Protein AF-A0A292S3A0-F1 (afdb_monomer_lite)

Structure (mmCIF, N/CA/C/O backbone):
data_AF-A0A292S3A0-F1
#
_entry.id   AF-A0A292S3A0-F1
#
loop_
_atom_site.group_PDB
_atom_site.id
_atom_site.type_symbol
_atom_site.label_atom_id
_atom_site.label_alt_id
_atom_site.label_comp_id
_atom_site.label_asym_id
_atom_site.label_entity_id
_atom_site.label_seq_id
_atom_site.pdbx_PDB_ins_code
_atom_site.Cartn_x
_atom_site.Cartn_y
_atom_site.Cartn_z
_atom_site.occupancy
_atom_site.B_iso_or_equiv
_atom_site.auth_seq_id
_atom_site.auth_comp_id
_atom_site.auth_asym_id
_atom_site.auth_atom_id
_atom_site.pdbx_PDB_model_num
ATOM 1 N N . MET A 1 1 ? -7.345 36.704 37.641 1.00 32.38 1 MET A N 1
ATOM 2 C CA . MET A 1 1 ? -7.630 37.243 36.289 1.00 32.38 1 MET A CA 1
ATOM 3 C C . MET A 1 1 ? -6.658 36.585 35.320 1.00 32.38 1 MET A C 1
ATOM 5 O O . MET A 1 1 ? -5.471 36.831 35.419 1.00 32.38 1 MET A O 1
ATOM 9 N N . LYS A 1 2 ? -7.051 35.474 34.689 1.00 28.19 2 LYS A N 1
ATOM 10 C CA . LYS A 1 2 ? -7.495 35.393 33.281 1.00 28.19 2 LYS A CA 1
ATOM 11 C C . LYS A 1 2 ? -6.544 36.091 32.298 1.00 28.19 2 LYS A C 1
ATOM 13 O O . LYS A 1 2 ? -6.617 37.300 32.142 1.00 28.19 2 LYS A O 1
ATOM 18 N N . THR A 1 3 ? -5.803 35.291 31.538 1.00 26.16 3 THR A N 1
ATOM 19 C CA . THR A 1 3 ? -5.893 35.299 30.068 1.00 26.16 3 THR A CA 1
ATOM 20 C C . THR A 1 3 ? -5.496 33.924 29.534 1.00 26.16 3 THR A C 1
ATOM 22 O O . THR A 1 3 ? -4.361 33.477 29.627 1.00 26.16 3 THR A O 1
ATOM 25 N N . SER A 1 4 ? -6.522 33.233 29.044 1.00 25.67 4 SER A N 1
ATOM 26 C CA . SER A 1 4 ? -6.485 31.973 28.311 1.00 25.67 4 SER A CA 1
ATOM 27 C C . SER A 1 4 ? -6.024 32.258 26.882 1.00 25.67 4 SER A C 1
ATOM 29 O O . SER A 1 4 ? -6.702 32.994 26.165 1.00 25.67 4 SER A O 1
ATOM 31 N N . GLY A 1 5 ? -4.897 31.679 26.471 1.00 25.16 5 GLY A N 1
ATOM 32 C CA . GLY A 1 5 ? -4.464 31.636 25.076 1.00 25.16 5 GLY A CA 1
ATOM 33 C C . GLY A 1 5 ? -5.039 30.396 24.400 1.00 25.16 5 GLY A C 1
ATOM 34 O O . GLY A 1 5 ? -4.621 29.279 24.685 1.00 25.16 5 GLY A O 1
ATOM 35 N N . TYR A 1 6 ? -6.033 30.612 23.547 1.00 23.67 6 TYR A N 1
ATOM 36 C CA . TYR A 1 6 ? -6.732 29.603 22.760 1.00 23.67 6 TYR A CA 1
ATOM 37 C C . TYR A 1 6 ? -5.762 28.794 21.885 1.00 23.67 6 TYR A C 1
ATOM 39 O O . TYR A 1 6 ? -5.088 29.351 21.019 1.00 23.67 6 TYR A O 1
ATOM 47 N N . ILE A 1 7 ? -5.733 27.472 22.071 1.00 27.67 7 ILE A N 1
ATOM 48 C CA . ILE A 1 7 ? -5.129 26.551 21.105 1.00 27.67 7 ILE A CA 1
ATOM 49 C C . ILE A 1 7 ? -6.159 26.361 19.995 1.00 27.67 7 ILE A C 1
ATOM 51 O O . ILE A 1 7 ? -7.229 25.795 20.197 1.00 27.67 7 ILE A O 1
ATOM 55 N N . ASN A 1 8 ? -5.834 26.910 18.832 1.00 23.91 8 ASN A N 1
ATOM 56 C CA . ASN A 1 8 ? -6.622 26.838 17.616 1.00 23.91 8 ASN A CA 1
ATOM 57 C C . ASN A 1 8 ? -6.691 25.371 17.144 1.00 23.91 8 ASN A C 1
ATOM 59 O O . ASN A 1 8 ? -5.726 24.847 16.588 1.00 23.91 8 ASN A O 1
ATOM 63 N N . THR A 1 9 ? -7.812 24.691 17.394 1.00 29.05 9 THR A N 1
ATOM 64 C CA . THR A 1 9 ? -8.112 23.342 16.890 1.00 29.05 9 THR A CA 1
ATOM 65 C C . THR A 1 9 ? -8.543 23.425 15.426 1.00 29.05 9 THR A C 1
ATOM 67 O O . THR A 1 9 ? -9.704 23.261 15.057 1.00 29.05 9 THR A O 1
ATOM 70 N N . GLY A 1 10 ? -7.575 23.719 14.559 1.00 24.33 10 GLY A N 1
ATOM 71 C CA . GLY A 1 10 ? -7.748 23.603 13.119 1.00 24.33 10 GLY A CA 1
ATOM 72 C C . GLY A 1 10 ? -7.827 22.131 12.725 1.00 24.33 10 GLY A C 1
ATOM 73 O O . GLY A 1 10 ? -6.838 21.413 12.829 1.00 24.33 10 GLY A O 1
ATOM 74 N N . LEU A 1 11 ? -9.000 21.698 12.258 1.00 29.05 11 LEU A N 1
ATOM 75 C CA . LEU A 1 11 ? -9.214 20.454 11.518 1.00 29.05 11 LEU A CA 1
ATOM 76 C C . LEU A 1 11 ? -8.113 20.276 10.456 1.00 29.05 11 LEU A C 1
ATOM 78 O O . LEU A 1 11 ? -8.157 20.904 9.394 1.00 29.05 11 LEU A O 1
ATOM 82 N N . GLU A 1 12 ? -7.131 19.413 10.724 1.00 29.58 12 GLU A N 1
ATOM 83 C CA . GLU A 1 12 ? -6.194 18.963 9.700 1.00 29.58 12 GLU A CA 1
ATOM 84 C C . GLU A 1 12 ? -6.995 18.215 8.630 1.00 29.58 12 GLU A C 1
ATOM 86 O O . GLU A 1 12 ? -7.444 17.082 8.814 1.00 29.58 12 GLU A O 1
ATOM 91 N N . LYS A 1 13 ? -7.193 18.870 7.481 1.00 28.73 13 LYS A N 1
ATOM 92 C CA . LYS A 1 13 ? -7.527 18.186 6.233 1.00 28.73 13 LYS A CA 1
ATOM 93 C C . LYS A 1 13 ? -6.499 17.069 6.065 1.00 28.73 13 LYS A C 1
ATOM 95 O O . LYS A 1 13 ? -5.306 17.361 6.050 1.00 28.73 13 LYS A O 1
ATOM 100 N N . ASP A 1 14 ? -6.961 15.827 5.914 1.00 35.88 14 ASP A N 1
ATOM 101 C CA . ASP A 1 14 ? -6.148 14.665 5.534 1.00 35.88 14 ASP A CA 1
ATOM 102 C C . ASP A 1 14 ? -5.527 14.931 4.146 1.00 35.88 14 ASP A 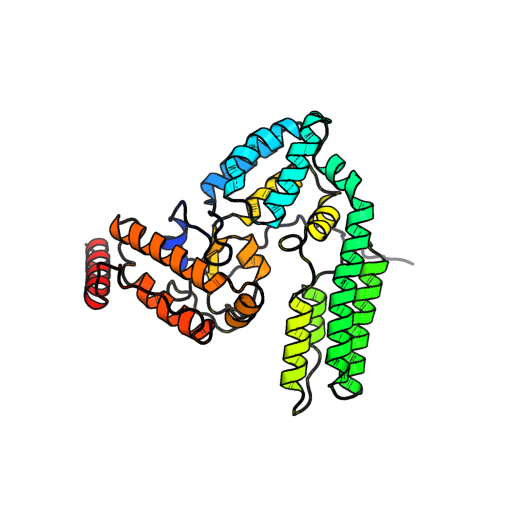C 1
ATOM 104 O O . ASP A 1 14 ? -6.001 14.483 3.096 1.00 35.88 14 ASP A O 1
ATOM 108 N N . VAL A 1 15 ? -4.463 15.733 4.127 1.00 28.86 15 VAL A N 1
ATOM 109 C CA . VAL A 1 15 ? -3.593 15.921 2.979 1.00 28.86 15 VAL A CA 1
ATOM 110 C C . VAL A 1 15 ? -2.939 14.568 2.763 1.00 28.86 15 VAL A C 1
ATOM 112 O O . VAL A 1 15 ? -2.292 14.022 3.654 1.00 28.86 15 VAL A O 1
ATOM 115 N N . PHE A 1 16 ? -3.119 14.010 1.568 1.00 36.44 16 PHE A N 1
ATOM 116 C CA . PHE A 1 16 ? -2.261 12.943 1.073 1.00 36.44 16 PHE A CA 1
ATOM 117 C C . PHE A 1 16 ? -0.813 13.386 1.299 1.00 36.44 16 PHE A C 1
ATOM 119 O O . PHE A 1 16 ? -0.337 14.278 0.599 1.00 36.44 16 PHE A O 1
ATOM 126 N N . ILE A 1 17 ? -0.145 12.835 2.316 1.00 33.59 17 ILE A N 1
ATOM 127 C CA . ILE A 1 17 ? 1.208 13.249 2.679 1.00 33.59 17 ILE A CA 1
ATOM 128 C C . ILE A 1 17 ? 2.103 12.918 1.484 1.00 33.59 17 ILE A C 1
ATOM 130 O O . ILE A 1 17 ? 2.444 11.761 1.241 1.00 33.59 17 ILE A O 1
ATOM 134 N N . SER A 1 18 ? 2.461 13.935 0.697 1.00 34.78 18 SER A N 1
ATOM 135 C CA . SER A 1 18 ? 3.527 13.810 -0.283 1.00 34.78 18 SER A CA 1
ATOM 136 C C . SER A 1 18 ? 4.830 13.796 0.504 1.00 34.78 18 SER A C 1
ATOM 138 O O . SER A 1 18 ? 5.227 14.820 1.065 1.00 34.78 18 SER A O 1
ATOM 140 N N . PHE A 1 19 ? 5.496 12.648 0.571 1.00 42.34 19 PHE A N 1
ATOM 141 C CA . PHE A 1 19 ? 6.860 12.582 1.079 1.00 42.34 19 PHE A CA 1
ATOM 142 C C . PHE A 1 19 ? 7.722 13.527 0.230 1.00 42.34 19 PHE A C 1
ATOM 144 O O . PHE A 1 19 ? 7.931 13.277 -0.958 1.00 42.34 19 PHE A O 1
ATOM 151 N N . ARG A 1 20 ? 8.181 14.647 0.810 1.00 40.84 20 ARG A N 1
ATOM 152 C CA . ARG A 1 20 ? 9.044 15.646 0.149 1.00 40.84 20 ARG A CA 1
ATOM 153 C C . ARG A 1 20 ? 10.483 15.123 0.002 1.00 40.84 20 ARG A C 1
ATOM 155 O O . ARG A 1 20 ? 11.435 15.806 0.351 1.00 40.84 20 ARG A O 1
ATOM 162 N N . ALA A 1 21 ? 10.649 13.898 -0.488 1.00 57.53 21 ALA A N 1
ATOM 163 C CA . ALA A 1 21 ? 11.928 13.426 -0.999 1.00 57.53 21 ALA A CA 1
ATOM 164 C C . ALA A 1 21 ? 12.053 13.855 -2.468 1.00 57.53 21 ALA A C 1
ATOM 166 O O . ALA A 1 21 ? 11.075 13.809 -3.225 1.00 57.53 21 ALA A O 1
ATOM 167 N N . ASN A 1 22 ? 13.245 14.283 -2.885 1.00 73.12 22 ASN A N 1
ATOM 168 C CA . ASN A 1 22 ? 13.490 14.656 -4.274 1.00 73.12 22 ASN A CA 1
ATOM 169 C C . ASN A 1 22 ? 13.392 13.409 -5.173 1.00 73.12 22 ASN A C 1
ATOM 171 O O . ASN A 1 22 ? 14.331 12.634 -5.296 1.00 73.12 22 ASN A O 1
ATOM 175 N N . THR A 1 23 ? 12.239 13.220 -5.816 1.00 79.25 23 THR A N 1
ATOM 176 C CA . THR A 1 23 ? 11.961 12.074 -6.703 1.00 79.25 23 THR A CA 1
ATOM 177 C C . THR A 1 23 ? 11.997 12.447 -8.184 1.00 79.25 23 THR A C 1
ATOM 179 O O . THR A 1 23 ? 11.482 11.709 -9.027 1.00 79.25 23 THR A O 1
ATOM 182 N N . SER A 1 24 ? 12.601 13.590 -8.525 1.00 83.06 24 SER A N 1
ATOM 183 C CA . SER A 1 24 ? 12.660 14.106 -9.900 1.00 83.06 24 SER A CA 1
ATOM 184 C C . SER A 1 24 ? 13.363 13.146 -10.867 1.00 83.06 24 SER A C 1
ATOM 186 O O . SER A 1 24 ? 12.898 12.964 -11.992 1.00 83.06 24 SER A O 1
ATOM 188 N N . ALA A 1 25 ? 14.396 12.425 -10.414 1.00 85.75 25 ALA A N 1
ATOM 189 C CA . ALA A 1 25 ? 15.056 11.384 -11.208 1.00 85.75 25 ALA A CA 1
ATOM 190 C C . ALA A 1 25 ? 14.132 10.190 -11.551 1.00 85.75 25 ALA A C 1
ATOM 192 O O . ALA A 1 25 ? 14.429 9.415 -12.455 1.00 85.75 25 ALA A O 1
ATOM 193 N N . GLY A 1 26 ? 12.983 10.055 -10.878 1.00 87.75 26 GLY A N 1
ATOM 194 C CA . GLY A 1 26 ? 11.944 9.065 -11.177 1.00 87.75 26 GLY A CA 1
ATOM 195 C C . GLY A 1 26 ? 10.912 9.529 -12.210 1.00 87.75 26 GLY A C 1
ATOM 196 O O . GLY A 1 26 ? 10.023 8.759 -12.575 1.00 87.75 26 GLY A O 1
ATOM 197 N N . ASN A 1 27 ? 11.004 10.766 -12.712 1.00 89.31 27 ASN A N 1
ATOM 198 C CA . ASN A 1 27 ? 10.069 11.310 -13.701 1.00 89.31 27 ASN A CA 1
ATOM 199 C C . ASN A 1 27 ? 9.898 10.447 -14.966 1.00 89.31 27 ASN A C 1
ATOM 201 O O . ASN A 1 27 ? 8.757 10.340 -15.425 1.00 89.31 27 ASN A O 1
ATOM 205 N N . PRO A 1 28 ? 10.942 9.797 -15.524 1.00 90.81 28 PRO A N 1
ATOM 206 C CA . PRO A 1 28 ? 10.763 8.867 -16.639 1.00 90.81 28 PRO A CA 1
ATOM 207 C C . PRO A 1 28 ? 9.772 7.738 -16.318 1.00 90.81 28 PRO A C 1
ATOM 209 O O . PRO A 1 28 ? 8.899 7.438 -17.129 1.00 90.81 28 PRO A O 1
ATOM 212 N N . LEU A 1 29 ? 9.828 7.182 -15.102 1.00 91.81 29 LEU A N 1
ATOM 213 C CA . LEU A 1 29 ? 8.944 6.096 -14.667 1.00 91.81 29 LEU A CA 1
ATOM 214 C C . LEU A 1 29 ? 7.496 6.569 -14.480 1.00 91.81 29 LEU A C 1
ATOM 216 O O . LEU A 1 29 ? 6.567 5.846 -14.824 1.00 91.81 29 LEU A O 1
ATOM 220 N N . ARG A 1 30 ? 7.281 7.803 -13.995 1.00 89.00 30 ARG A N 1
ATOM 221 C CA . ARG A 1 30 ? 5.932 8.379 -13.795 1.00 89.00 30 ARG A CA 1
ATOM 222 C C . ARG A 1 30 ? 5.122 8.502 -15.092 1.00 89.00 30 ARG A C 1
ATOM 224 O O . ARG A 1 30 ? 3.897 8.588 -15.034 1.00 89.00 30 ARG A O 1
ATOM 231 N N . LYS A 1 31 ? 5.791 8.540 -16.250 1.00 86.19 31 LYS A N 1
ATOM 232 C CA . LYS A 1 31 ? 5.148 8.621 -17.572 1.00 86.19 31 LYS A CA 1
ATOM 233 C C . LYS A 1 31 ? 4.579 7.276 -18.033 1.00 86.19 31 LYS A C 1
ATOM 235 O O . LYS A 1 31 ? 3.714 7.260 -18.910 1.00 86.19 31 LYS A O 1
ATOM 240 N N . LEU A 1 32 ? 5.054 6.170 -17.459 1.00 89.94 32 LEU A N 1
ATOM 241 C CA . LEU A 1 32 ? 4.624 4.828 -17.827 1.00 89.94 32 LEU A CA 1
ATOM 242 C C . LEU A 1 32 ? 3.181 4.582 -17.371 1.00 89.94 32 LEU A C 1
ATOM 244 O O . LEU A 1 32 ? 2.763 4.994 -16.289 1.00 89.94 32 LEU A O 1
ATOM 248 N N . LYS A 1 33 ? 2.406 3.898 -18.215 1.00 88.12 33 LYS A N 1
ATOM 249 C CA . LYS A 1 33 ? 0.984 3.603 -17.981 1.00 88.12 33 LYS A CA 1
ATOM 250 C C . LYS A 1 33 ? 0.753 2.099 -17.906 1.00 88.12 33 LYS A C 1
ATOM 252 O O . LYS A 1 33 ? 1.525 1.328 -18.467 1.00 88.12 33 LYS A O 1
ATOM 257 N N . LYS A 1 34 ? -0.351 1.693 -17.265 1.00 85.25 34 LYS A N 1
ATOM 258 C CA . LYS A 1 34 ? -0.804 0.287 -17.176 1.00 85.25 34 LYS A CA 1
ATOM 259 C C . LYS A 1 34 ? 0.216 -0.666 -16.527 1.00 85.25 34 LYS A C 1
ATOM 261 O O . LYS A 1 34 ? 0.218 -1.872 -16.785 1.00 85.25 34 LYS A O 1
ATOM 266 N N . LEU A 1 35 ? 1.084 -0.133 -15.669 1.00 94.00 35 LEU A N 1
ATOM 267 C CA . LEU A 1 35 ? 2.013 -0.935 -14.882 1.00 94.00 35 LEU A CA 1
ATOM 268 C C . LEU A 1 35 ? 1.306 -1.546 -13.676 1.00 94.00 35 LEU A C 1
ATOM 270 O O . LEU A 1 35 ? 0.486 -0.899 -13.023 1.00 94.00 35 LEU A O 1
ATOM 274 N N . LYS A 1 36 ? 1.653 -2.790 -13.357 1.00 96.62 36 LYS A N 1
ATOM 275 C CA . LYS A 1 36 ? 1.242 -3.435 -12.110 1.00 96.62 36 LYS A CA 1
ATOM 276 C C . LYS A 1 36 ? 2.188 -3.038 -10.992 1.00 96.62 36 LYS A C 1
ATOM 278 O O . LYS A 1 36 ? 3.390 -2.954 -11.204 1.00 96.62 36 LYS A O 1
ATOM 283 N N . CYS A 1 37 ? 1.659 -2.806 -9.799 1.00 97.31 37 CYS A N 1
ATOM 284 C CA . CYS A 1 37 ? 2.458 -2.518 -8.620 1.00 97.31 37 CYS A CA 1
ATOM 285 C C . CYS A 1 37 ? 3.412 -3.695 -8.329 1.00 97.31 37 CYS A C 1
ATOM 287 O O . CYS A 1 37 ? 2.940 -4.834 -8.246 1.00 97.31 37 CYS A O 1
ATOM 289 N N . PRO A 1 38 ? 4.715 -3.445 -8.105 1.00 97.69 38 PRO A N 1
ATOM 290 C CA . PRO A 1 38 ? 5.690 -4.496 -7.820 1.00 97.69 38 PRO A CA 1
ATOM 291 C C . PRO A 1 38 ? 5.476 -5.157 -6.451 1.00 97.69 38 PRO A C 1
ATOM 293 O O . PRO A 1 38 ? 6.038 -6.215 -6.207 1.00 97.69 38 PRO A O 1
ATOM 296 N N . TYR A 1 39 ? 4.655 -4.578 -5.566 1.00 97.19 39 TYR A N 1
ATOM 297 C CA . TYR A 1 39 ? 4.386 -5.148 -4.243 1.00 97.19 39 TYR A CA 1
ATOM 298 C C . TYR A 1 39 ? 3.070 -5.923 -4.150 1.00 97.19 39 TYR A C 1
ATOM 300 O O . TYR A 1 39 ? 3.003 -6.942 -3.468 1.00 97.19 39 TYR A O 1
ATOM 308 N N . PHE A 1 40 ? 2.023 -5.474 -4.847 1.00 95.69 40 PHE A N 1
ATOM 309 C CA . PHE A 1 40 ? 0.681 -6.065 -4.733 1.00 95.69 40 PHE A CA 1
ATOM 310 C C . PHE A 1 40 ? 0.115 -6.619 -6.042 1.00 95.69 40 PHE A C 1
ATOM 312 O O . PHE A 1 40 ? -0.962 -7.213 -6.036 1.00 95.69 40 PHE A O 1
ATOM 319 N N . GLY A 1 41 ? 0.792 -6.413 -7.175 1.00 95.62 41 GLY A N 1
ATOM 320 C CA . GLY A 1 41 ? 0.380 -6.935 -8.480 1.00 95.62 41 GLY A CA 1
ATOM 321 C C . GLY A 1 41 ? -0.890 -6.310 -9.075 1.00 95.62 41 GLY A C 1
ATOM 322 O O . GLY A 1 41 ? -1.275 -6.672 -10.188 1.00 95.62 41 GLY A O 1
ATOM 323 N N . ALA A 1 42 ? -1.541 -5.379 -8.369 1.00 94.69 42 ALA A N 1
ATOM 324 C CA . ALA A 1 42 ? -2.666 -4.601 -8.879 1.00 94.69 42 ALA A CA 1
ATOM 325 C C . ALA A 1 42 ? -2.189 -3.572 -9.912 1.00 94.69 42 ALA A C 1
ATOM 327 O O . ALA A 1 42 ? -1.108 -3.004 -9.768 1.00 94.69 42 ALA A O 1
ATOM 328 N N . GLU A 1 43 ? -2.985 -3.331 -10.952 1.00 95.94 43 GLU A N 1
ATOM 329 C CA . GLU A 1 43 ? -2.693 -2.284 -11.936 1.00 95.94 43 GLU A CA 1
ATOM 330 C C . GLU A 1 43 ? -2.752 -0.906 -11.261 1.00 95.94 43 GLU A C 1
ATOM 332 O O . GLU A 1 43 ? -3.611 -0.665 -10.411 1.00 95.94 43 GLU A O 1
ATOM 337 N N . MET A 1 44 ? -1.832 -0.014 -11.620 1.00 96.12 44 MET A N 1
ATOM 338 C CA . MET A 1 44 ? -1.748 1.337 -11.069 1.00 96.12 44 MET A CA 1
ATOM 339 C C . MET A 1 44 ? -2.398 2.358 -12.001 1.00 96.12 44 MET A C 1
ATOM 341 O O . MET A 1 44 ? -2.432 2.180 -13.220 1.00 96.12 44 MET A O 1
ATOM 345 N N . ILE A 1 45 ? -2.883 3.448 -11.414 1.00 94.69 45 ILE A N 1
ATOM 346 C CA . ILE A 1 45 ? -3.543 4.556 -12.109 1.00 94.69 45 ILE A CA 1
ATOM 347 C C . ILE A 1 45 ? -2.589 5.746 -12.156 1.00 94.69 45 ILE A C 1
ATOM 349 O O . ILE A 1 45 ? -1.980 6.098 -11.145 1.00 94.69 45 ILE A O 1
ATOM 353 N N . SER A 1 46 ? -2.456 6.392 -13.316 1.00 92.31 46 SER A N 1
ATOM 354 C CA . SER A 1 46 ? -1.666 7.624 -13.413 1.00 92.31 46 SER A CA 1
ATOM 355 C C . SER A 1 46 ? -2.373 8.806 -12.738 1.00 92.31 46 SER A C 1
ATOM 357 O O . SER A 1 46 ? -3.600 8.855 -12.673 1.00 92.31 46 SER A O 1
ATOM 359 N N . GLY A 1 47 ? -1.622 9.821 -12.299 1.00 90.00 47 GLY A N 1
ATOM 360 C CA . GLY A 1 47 ? -2.219 11.019 -11.686 1.00 90.00 47 GLY A CA 1
ATOM 361 C C . GLY A 1 47 ? -3.253 11.718 -12.582 1.00 90.00 47 GLY A C 1
ATOM 362 O O . GLY A 1 47 ? -4.289 12.166 -12.097 1.00 90.00 47 GLY A O 1
ATOM 363 N N . LYS A 1 48 ? -3.025 11.732 -13.905 1.00 89.31 48 LYS A N 1
ATOM 364 C CA . LYS A 1 48 ? -3.966 12.306 -14.882 1.00 89.31 48 LYS A CA 1
ATOM 365 C C . LYS A 1 48 ? -5.278 11.520 -14.953 1.00 89.31 48 LYS A C 1
ATOM 367 O O . LYS A 1 48 ? -6.347 12.121 -14.998 1.00 89.31 48 LYS A O 1
ATOM 372 N N . GLU A 1 49 ? -5.204 10.190 -14.970 1.00 92.62 49 GLU A N 1
ATOM 373 C CA . GLU A 1 49 ? -6.396 9.335 -14.962 1.00 92.62 49 GLU A CA 1
ATOM 374 C C . GLU A 1 49 ? -7.157 9.466 -13.640 1.00 92.62 49 GLU A C 1
ATOM 376 O O . GLU A 1 49 ? -8.380 9.588 -13.656 1.00 92.62 49 GLU A O 1
ATOM 381 N N . LEU A 1 50 ? -6.441 9.514 -12.510 1.00 94.62 50 LEU A N 1
ATOM 382 C CA . LEU A 1 50 ? -7.037 9.676 -11.186 1.00 94.62 50 LEU A CA 1
ATOM 383 C C . LEU A 1 50 ? -7.849 10.971 -11.081 1.00 94.62 50 LEU A C 1
ATOM 385 O O . LEU A 1 50 ? -9.003 10.913 -10.674 1.00 94.62 50 LEU A O 1
ATOM 389 N N . ALA A 1 51 ? -7.298 12.112 -11.505 1.00 94.69 51 ALA A N 1
ATOM 390 C CA . ALA A 1 51 ? -7.997 13.398 -11.444 1.00 94.69 51 ALA A CA 1
ATOM 391 C C . ALA A 1 51 ? -9.343 13.375 -12.196 1.00 94.69 51 ALA A C 1
ATOM 393 O O . ALA A 1 51 ? -10.353 13.877 -11.702 1.00 94.69 51 ALA A O 1
ATOM 394 N N . GLY A 1 52 ? -9.384 12.731 -13.368 1.00 95.94 52 GLY A N 1
ATOM 395 C CA . GLY A 1 52 ? -10.627 12.544 -14.122 1.00 95.94 52 GLY A CA 1
ATOM 396 C C . GLY A 1 52 ? -11.619 11.599 -13.434 1.00 95.94 52 GLY A C 1
ATOM 397 O O . GLY A 1 52 ? -12.831 11.783 -13.549 1.00 95.94 52 GLY A O 1
ATOM 398 N N . ILE A 1 53 ? -11.131 10.593 -12.699 1.00 96.56 53 ILE A N 1
ATOM 399 C CA . ILE A 1 53 ? -11.987 9.724 -11.885 1.00 96.56 53 ILE A CA 1
ATOM 400 C C . ILE A 1 53 ? -12.592 10.520 -10.732 1.00 96.56 53 ILE A C 1
ATOM 402 O O . ILE A 1 53 ? -13.811 10.510 -10.593 1.00 96.56 53 ILE A O 1
ATOM 406 N N . GLU A 1 54 ? -11.769 11.236 -9.967 1.00 97.19 54 GLU A N 1
ATOM 407 C CA . GLU A 1 54 ? -12.205 12.007 -8.799 1.00 97.19 54 GLU A CA 1
ATOM 408 C C . GLU A 1 54 ? -13.253 13.060 -9.156 1.00 97.19 54 GLU A C 1
ATOM 410 O O . GLU A 1 54 ? -14.275 13.123 -8.483 1.00 97.19 54 GLU A O 1
ATOM 415 N N . LYS A 1 55 ? -13.076 13.786 -10.270 1.00 97.00 55 LYS A N 1
ATOM 416 C CA . LYS A 1 55 ? -14.063 14.771 -10.739 1.00 97.00 55 LYS A CA 1
ATOM 417 C C . LYS A 1 55 ? -15.455 14.167 -10.959 1.00 97.00 55 LYS A C 1
ATOM 419 O O . LYS A 1 55 ? -16.451 14.819 -10.681 1.00 97.00 55 LYS A O 1
ATOM 424 N N . ARG A 1 56 ? -15.537 12.930 -11.463 1.00 97.31 56 ARG A N 1
ATOM 425 C CA . ARG A 1 56 ? -16.831 12.252 -11.666 1.00 97.31 56 ARG A CA 1
ATOM 426 C C . ARG A 1 56 ? -17.400 11.676 -10.370 1.00 97.31 56 ARG A C 1
ATOM 428 O O . ARG A 1 56 ? -18.607 11.526 -10.270 1.00 97.31 56 ARG A O 1
ATOM 435 N N . LEU A 1 57 ? -16.547 11.335 -9.401 1.00 97.56 57 LEU A N 1
ATOM 436 C CA . LEU A 1 57 ? -17.001 10.918 -8.071 1.00 97.56 57 LEU A CA 1
ATOM 437 C C . LEU A 1 57 ? -17.558 12.102 -7.274 1.00 97.56 57 LEU A C 1
ATOM 439 O O . LEU A 1 57 ? -18.493 11.921 -6.505 1.00 97.56 57 LEU A O 1
ATOM 443 N N . ASP A 1 58 ? -17.016 13.304 -7.480 1.00 96.75 58 ASP A N 1
ATOM 444 C CA . ASP A 1 58 ? -17.516 14.528 -6.846 1.00 96.75 58 ASP A CA 1
ATOM 445 C C . ASP A 1 58 ? -18.936 14.891 -7.282 1.00 96.75 58 ASP A C 1
ATOM 447 O O . ASP A 1 58 ? -19.683 15.466 -6.498 1.00 96.75 58 ASP A O 1
ATOM 451 N N . SER A 1 59 ? -19.327 14.519 -8.503 1.00 96.19 59 SER A N 1
ATOM 452 C CA . SER A 1 59 ? -20.686 14.726 -9.008 1.00 96.19 59 SER A CA 1
ATOM 453 C C . SER A 1 59 ? -21.691 13.658 -8.571 1.00 96.19 59 SER A C 1
ATOM 455 O O . SER A 1 59 ? -22.851 13.764 -8.949 1.00 96.19 59 SER A O 1
ATOM 457 N N . CYS A 1 60 ? -21.276 12.617 -7.839 1.00 97.81 60 CYS A N 1
ATOM 458 C CA . CYS A 1 60 ? -22.191 11.547 -7.448 1.00 97.81 60 CYS A CA 1
ATOM 459 C C . CYS A 1 60 ? -23.101 11.960 -6.293 1.00 97.81 60 CYS A C 1
ATOM 461 O O . CYS A 1 60 ? -22.616 12.305 -5.211 1.00 97.81 60 CYS A O 1
ATOM 463 N N . ALA A 1 61 ? -24.407 11.815 -6.498 1.00 96.69 61 ALA A N 1
ATOM 464 C CA . ALA A 1 61 ? -25.423 12.107 -5.500 1.00 96.69 61 ALA A CA 1
ATOM 465 C C . ALA A 1 61 ? -25.657 10.947 -4.528 1.00 96.69 61 ALA A C 1
ATOM 467 O O . ALA A 1 61 ? -26.015 11.199 -3.388 1.00 96.69 61 ALA A O 1
ATOM 468 N N . ASN A 1 62 ? -25.444 9.690 -4.934 1.00 97.81 62 ASN A N 1
ATOM 469 C CA . ASN A 1 62 ? -25.770 8.499 -4.137 1.00 97.81 62 ASN A CA 1
ATOM 470 C C . ASN A 1 62 ? -24.817 7.321 -4.408 1.00 97.81 62 ASN A C 1
ATOM 472 O O . ASN A 1 62 ? -23.983 7.350 -5.323 1.00 97.81 62 ASN A O 1
ATOM 476 N N . ILE A 1 63 ? -24.955 6.255 -3.618 1.00 98.12 63 ILE A N 1
ATOM 477 C CA . ILE A 1 63 ? -24.114 5.063 -3.718 1.00 98.12 63 ILE A CA 1
ATOM 478 C C . ILE A 1 63 ? -24.235 4.367 -5.076 1.00 98.12 63 ILE A C 1
ATOM 480 O O . ILE A 1 63 ? -23.228 3.872 -5.592 1.00 98.12 63 ILE A O 1
ATOM 484 N N . LYS A 1 64 ? -25.425 4.333 -5.689 1.00 98.38 64 LYS A N 1
ATOM 485 C CA . LYS A 1 64 ? -25.641 3.681 -6.990 1.00 98.38 64 LYS A CA 1
ATOM 486 C C . LYS A 1 64 ? -24.783 4.317 -8.083 1.00 98.38 64 LYS A C 1
ATOM 488 O O . LYS A 1 64 ? -24.153 3.603 -8.872 1.00 98.38 64 LYS A O 1
ATOM 493 N N . GLU A 1 65 ? -24.707 5.643 -8.115 1.00 98.50 65 GLU A N 1
ATOM 494 C CA . GLU A 1 65 ? -23.851 6.374 -9.052 1.00 98.50 65 GLU A CA 1
ATOM 495 C C . GLU A 1 65 ? -22.367 6.101 -8.791 1.00 98.50 65 GLU A C 1
ATOM 497 O O . GLU A 1 65 ? -21.625 5.761 -9.721 1.00 98.50 65 GLU A O 1
ATOM 502 N N . VAL A 1 66 ? -21.943 6.150 -7.523 1.00 98.38 66 VAL A N 1
ATOM 503 C CA . VAL A 1 66 ? -20.555 5.852 -7.143 1.00 98.38 66 VAL A CA 1
ATOM 504 C C . VAL A 1 66 ? -20.157 4.439 -7.572 1.00 98.38 66 VAL A C 1
ATOM 506 O O . VAL A 1 66 ? -19.111 4.251 -8.203 1.00 98.38 66 VAL A O 1
ATOM 509 N N . VAL A 1 67 ? -20.992 3.441 -7.271 1.00 98.44 67 VAL A N 1
ATOM 510 C CA . VAL A 1 67 ? -20.760 2.039 -7.640 1.00 98.44 67 VAL A CA 1
ATOM 511 C C . VAL A 1 67 ? -20.658 1.893 -9.155 1.00 98.44 67 VAL A C 1
ATOM 513 O O . VAL A 1 67 ? -19.724 1.254 -9.647 1.00 98.44 67 VAL A O 1
ATOM 516 N N . THR A 1 68 ? -21.547 2.544 -9.905 1.00 98.31 68 THR A N 1
ATOM 517 C CA . THR A 1 68 ? -21.549 2.525 -11.376 1.00 98.31 68 THR A CA 1
ATOM 518 C C . THR A 1 68 ? -20.231 3.043 -11.959 1.00 98.31 68 THR A C 1
ATOM 520 O O . THR A 1 68 ? -19.678 2.446 -12.891 1.00 98.31 68 THR A O 1
ATOM 523 N N . ILE A 1 69 ? -19.678 4.121 -11.395 1.00 97.94 69 ILE A N 1
ATOM 524 C CA . ILE A 1 69 ? -18.384 4.669 -11.823 1.00 97.94 69 ILE A CA 1
ATOM 525 C C . ILE A 1 69 ? -17.239 3.738 -11.421 1.00 97.94 69 ILE A C 1
ATOM 527 O O . ILE A 1 69 ? -16.424 3.353 -12.267 1.00 97.94 69 ILE A O 1
ATOM 531 N N . LEU A 1 70 ? -17.157 3.376 -10.139 1.00 97.69 70 LEU A N 1
ATOM 532 C CA . LEU A 1 70 ? -16.026 2.640 -9.572 1.00 97.69 70 LEU A CA 1
ATOM 533 C C . LEU A 1 70 ? -15.927 1.198 -10.073 1.00 97.69 70 LEU A C 1
ATOM 535 O O . LEU A 1 70 ? -14.819 0.661 -10.145 1.00 97.69 70 LEU A O 1
ATOM 539 N N . LYS A 1 71 ? -17.034 0.587 -10.510 1.00 97.62 71 LYS A N 1
ATOM 540 C CA . LYS A 1 71 ? -17.051 -0.766 -11.088 1.00 97.62 71 LYS A CA 1
ATOM 541 C C . LYS A 1 71 ? -16.060 -0.920 -12.243 1.00 97.62 71 LYS A C 1
ATOM 543 O O . LYS A 1 71 ? -15.350 -1.924 -12.317 1.00 97.62 71 LYS A O 1
ATOM 548 N N . LYS A 1 72 ? -15.921 0.116 -13.079 1.00 96.31 72 LYS A N 1
ATOM 549 C CA . LYS A 1 72 ? -14.963 0.167 -14.202 1.00 96.31 72 LYS A CA 1
ATOM 550 C C . LYS A 1 72 ? -13.498 0.149 -13.742 1.00 96.31 72 LYS A C 1
ATOM 552 O O . LYS A 1 72 ? -12.611 -0.228 -14.504 1.00 96.31 72 LYS A O 1
ATOM 557 N N . TYR A 1 73 ? -13.244 0.525 -12.490 1.00 96.00 73 TYR A N 1
ATOM 558 C CA . TYR A 1 73 ? -11.913 0.657 -11.902 1.00 96.00 73 TYR A CA 1
ATOM 559 C C . TYR A 1 73 ? -11.584 -0.419 -10.860 1.00 96.00 73 TYR A C 1
ATOM 561 O O . TYR A 1 73 ? -10.492 -0.419 -10.287 1.00 96.00 73 TYR A O 1
ATOM 569 N N . ARG A 1 74 ? -12.468 -1.404 -10.662 1.00 95.19 74 ARG A N 1
ATOM 570 C CA . ARG A 1 74 ? -12.278 -2.498 -9.696 1.00 95.19 74 ARG A CA 1
ATOM 571 C C . ARG A 1 74 ? -10.949 -3.240 -9.869 1.00 95.19 74 ARG A C 1
ATOM 573 O O . ARG A 1 74 ? -10.372 -3.700 -8.888 1.00 95.19 74 ARG A O 1
ATOM 580 N N . LYS A 1 75 ? -10.430 -3.356 -11.097 1.00 94.25 75 LYS A N 1
ATOM 581 C CA . LYS A 1 75 ? -9.150 -4.038 -11.366 1.00 94.25 75 LYS A CA 1
ATOM 582 C C . LYS A 1 75 ? -7.937 -3.357 -10.714 1.00 94.25 75 LYS A C 1
ATOM 584 O O . LYS A 1 75 ? -6.993 -4.060 -10.356 1.00 94.25 75 LYS A O 1
ATOM 589 N N . PHE A 1 76 ? -7.993 -2.038 -10.517 1.00 95.50 76 PHE A N 1
ATOM 590 C CA . PHE A 1 76 ? -6.913 -1.244 -9.929 1.00 95.50 76 PHE A CA 1
ATOM 591 C C . PHE A 1 76 ? -6.919 -1.294 -8.396 1.00 95.50 76 PHE A C 1
ATOM 593 O O . PHE A 1 76 ? -5.875 -1.133 -7.768 1.00 95.50 76 PHE A O 1
ATOM 600 N N . MET A 1 77 ? -8.080 -1.536 -7.781 1.00 96.25 77 MET A N 1
ATOM 601 C CA . MET A 1 77 ? -8.232 -1.582 -6.324 1.00 96.25 77 MET A CA 1
ATOM 602 C C . MET A 1 77 ? -7.367 -2.685 -5.691 1.00 96.25 77 MET A C 1
ATOM 604 O O . MET A 1 77 ? -7.240 -3.796 -6.235 1.00 96.25 77 MET A O 1
ATOM 608 N N . LEU A 1 78 ? -6.800 -2.397 -4.514 1.00 94.31 78 LEU A N 1
ATOM 609 C CA . LEU A 1 78 ? -6.092 -3.400 -3.716 1.00 94.31 78 LEU A CA 1
ATOM 610 C C . LEU A 1 78 ? -7.099 -4.337 -3.027 1.00 94.31 78 LEU A C 1
ATOM 612 O O . LEU A 1 78 ? -8.316 -4.204 -3.173 1.00 94.31 78 LEU A O 1
ATOM 616 N N . LYS A 1 79 ? -6.594 -5.352 -2.318 1.00 95.00 79 LYS A N 1
ATOM 617 C CA . LYS A 1 79 ? -7.422 -6.426 -1.745 1.00 95.00 79 LYS A CA 1
ATOM 618 C C . LYS A 1 79 ? -8.515 -5.891 -0.812 1.00 95.00 79 LYS A C 1
ATOM 620 O O . LYS A 1 79 ? -9.650 -6.350 -0.895 1.00 95.00 79 LYS A O 1
ATOM 625 N N . THR A 1 80 ? -8.188 -4.942 0.060 1.00 95.94 80 THR A N 1
ATOM 626 C CA . THR A 1 80 ? -9.138 -4.382 1.032 1.00 95.94 80 THR A CA 1
ATOM 627 C C . THR A 1 80 ? -10.193 -3.530 0.344 1.00 95.94 80 THR A C 1
ATOM 629 O O . THR A 1 80 ? -11.380 -3.792 0.517 1.00 95.94 80 THR A O 1
ATOM 632 N N . GLU A 1 81 ? -9.788 -2.620 -0.539 1.00 97.44 81 GLU A N 1
ATOM 633 C CA . GLU A 1 81 ? -10.699 -1.769 -1.306 1.00 97.44 81 GLU A CA 1
ATOM 634 C C . GLU A 1 81 ? -11.639 -2.601 -2.189 1.00 97.44 81 GLU A C 1
ATOM 636 O O . GLU A 1 81 ? -12.820 -2.289 -2.271 1.00 97.44 81 GLU A O 1
ATOM 641 N N . LYS A 1 82 ? -11.175 -3.717 -2.773 1.00 97.44 82 LYS A N 1
ATOM 642 C CA . LYS A 1 82 ? -12.040 -4.651 -3.524 1.00 97.44 82 LYS A CA 1
ATOM 643 C C . LYS A 1 82 ? -13.144 -5.268 -2.671 1.00 97.44 82 LYS A C 1
ATOM 645 O O . LYS A 1 82 ? -14.232 -5.511 -3.191 1.00 97.44 82 LYS A O 1
ATOM 650 N N . ARG A 1 83 ? -12.854 -5.578 -1.405 1.00 97.75 83 ARG A N 1
ATOM 651 C CA . ARG A 1 83 ? -13.819 -6.194 -0.482 1.00 97.75 83 ARG A CA 1
ATOM 652 C C . ARG A 1 83 ? -14.827 -5.167 0.003 1.00 97.75 83 ARG A C 1
ATOM 654 O O . ARG A 1 83 ? -16.018 -5.411 -0.133 1.00 97.75 83 ARG A O 1
ATOM 661 N N . ILE A 1 84 ? -14.362 -3.989 0.415 1.00 98.19 84 ILE A N 1
ATOM 662 C CA . ILE A 1 84 ? -15.240 -2.864 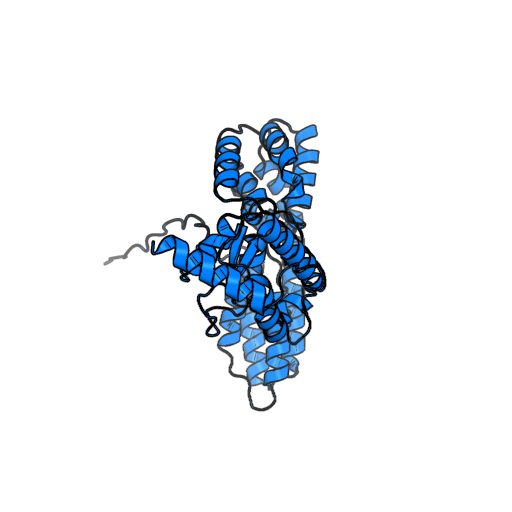0.757 1.00 98.19 84 ILE A CA 1
ATOM 663 C C . ILE A 1 84 ? -16.138 -2.491 -0.430 1.00 98.19 84 ILE A C 1
ATOM 665 O O . ILE A 1 84 ? -17.353 -2.409 -0.283 1.00 98.19 84 ILE A O 1
ATOM 669 N N . PHE A 1 85 ? -15.565 -2.358 -1.631 1.00 98.38 85 PHE A N 1
ATOM 670 C CA . PHE A 1 85 ? -16.327 -2.055 -2.841 1.00 98.38 85 PHE A CA 1
ATOM 671 C C . PHE A 1 85 ? -17.388 -3.114 -3.152 1.00 98.38 85 PHE A C 1
ATOM 673 O O . PHE A 1 85 ? -18.494 -2.761 -3.546 1.00 98.38 85 PHE A O 1
ATOM 680 N N . LYS A 1 86 ? -17.081 -4.405 -2.959 1.00 98.19 86 LYS A N 1
ATOM 681 C CA . LYS A 1 86 ? -18.066 -5.482 -3.134 1.00 98.19 86 LYS A CA 1
ATOM 682 C C . LYS A 1 86 ? -19.262 -5.287 -2.199 1.00 98.19 86 LYS A C 1
ATOM 684 O O . LYS A 1 86 ? -20.395 -5.409 -2.649 1.00 98.19 86 LYS A O 1
ATOM 689 N N . ARG A 1 87 ? -19.017 -4.937 -0.934 1.00 97.62 87 ARG A N 1
ATOM 690 C CA . ARG A 1 87 ? -20.109 -4.693 0.011 1.00 97.62 87 ARG A CA 1
ATOM 691 C C . ARG A 1 87 ? -20.938 -3.458 -0.370 1.00 97.62 87 ARG A C 1
ATOM 693 O O . ARG A 1 87 ? -22.158 -3.504 -0.282 1.00 97.62 87 ARG A O 1
ATOM 700 N N . PHE A 1 88 ? -20.307 -2.386 -0.858 1.00 98.44 88 PHE A N 1
ATOM 701 C CA . PHE A 1 88 ? -21.032 -1.236 -1.417 1.00 98.44 88 PHE A CA 1
ATOM 702 C C . PHE A 1 88 ? -21.871 -1.611 -2.642 1.00 98.44 88 PHE A C 1
ATOM 704 O O . PHE A 1 88 ? -23.010 -1.171 -2.761 1.00 98.44 88 PHE A O 1
ATOM 711 N N . GLU A 1 89 ? -21.339 -2.448 -3.537 1.00 98.12 89 GLU A N 1
ATOM 712 C CA . GLU A 1 89 ? -22.080 -2.951 -4.697 1.00 98.12 89 GLU A CA 1
ATOM 713 C C . GLU A 1 89 ? -23.313 -3.755 -4.261 1.00 98.12 89 GLU A C 1
ATOM 715 O O . GLU A 1 89 ? -24.387 -3.570 -4.827 1.00 98.12 89 GLU A O 1
ATOM 720 N N . GLU A 1 90 ? -23.191 -4.602 -3.239 1.00 97.75 90 GLU A N 1
ATOM 721 C CA . GLU A 1 90 ? -24.311 -5.363 -2.673 1.00 97.75 90 GLU A CA 1
ATOM 722 C C . GLU A 1 90 ? -25.346 -4.452 -2.002 1.00 97.75 90 GLU A C 1
ATOM 724 O O . GLU A 1 90 ? -26.528 -4.546 -2.328 1.00 97.75 90 GLU A O 1
ATOM 729 N N . PHE A 1 91 ? -24.909 -3.519 -1.154 1.00 97.62 91 PHE A N 1
ATOM 730 C CA . PHE A 1 91 ? -25.786 -2.571 -0.463 1.00 97.62 91 PHE A CA 1
ATOM 731 C C . PHE A 1 91 ? -26.548 -1.652 -1.428 1.00 97.62 91 PHE A C 1
ATOM 733 O O . PHE A 1 91 ? -27.738 -1.403 -1.246 1.00 97.62 91 PHE A O 1
ATOM 740 N N . SER A 1 92 ? -25.894 -1.205 -2.506 1.00 98.00 92 SER A N 1
ATOM 741 C CA . SER A 1 92 ? -26.499 -0.314 -3.507 1.00 98.00 92 SER A CA 1
ATOM 742 C C . SER A 1 92 ? -27.694 -0.922 -4.248 1.00 98.00 92 SER A C 1
ATOM 744 O O . SER A 1 92 ? -28.491 -0.187 -4.825 1.00 98.00 92 SER A O 1
ATOM 746 N N . LYS A 1 93 ? -27.831 -2.256 -4.248 1.00 97.88 93 LYS A N 1
ATOM 747 C CA . LYS A 1 93 ? -28.952 -2.948 -4.904 1.00 97.88 93 LYS A CA 1
ATOM 748 C C . LYS A 1 93 ? -30.260 -2.766 -4.146 1.00 97.88 93 LYS A C 1
ATOM 750 O O . LYS A 1 93 ? -31.309 -2.715 -4.774 1.00 97.88 93 LYS A O 1
ATOM 755 N N . THR A 1 94 ? -30.190 -2.698 -2.820 1.00 97.50 94 THR A N 1
ATOM 756 C CA . THR A 1 94 ? -31.355 -2.555 -1.941 1.00 97.50 94 THR A CA 1
ATOM 757 C C . THR A 1 94 ? -31.529 -1.127 -1.432 1.00 97.50 94 THR A C 1
ATOM 759 O O . THR A 1 94 ? -32.641 -0.748 -1.093 1.00 97.50 94 THR A O 1
ATOM 762 N N . ASN A 1 95 ? -30.461 -0.321 -1.429 1.00 97.75 95 ASN A N 1
ATOM 763 C CA . ASN A 1 95 ? -30.460 1.061 -0.943 1.00 97.75 95 ASN A CA 1
ATOM 764 C C . ASN A 1 95 ? -29.801 2.010 -1.968 1.00 97.75 95 ASN A C 1
ATOM 766 O O . ASN A 1 95 ? -28.731 2.558 -1.698 1.00 97.75 95 ASN A O 1
ATOM 770 N N . PRO A 1 96 ? -30.374 2.181 -3.174 1.00 97.44 96 PRO A N 1
ATOM 771 C CA . PRO A 1 96 ? -29.715 2.897 -4.270 1.00 97.44 96 PRO A CA 1
ATOM 772 C C . PRO A 1 96 ? -29.471 4.388 -3.994 1.00 97.44 96 PRO A C 1
ATOM 774 O O . PRO A 1 96 ? -28.473 4.927 -4.474 1.00 97.44 96 PRO A O 1
ATOM 777 N N . ASP A 1 97 ? -30.346 5.023 -3.213 1.00 97.88 97 ASP A N 1
ATOM 778 C CA . ASP A 1 97 ? -30.319 6.465 -2.931 1.00 97.88 97 ASP A CA 1
ATOM 779 C C . ASP A 1 97 ? -29.559 6.821 -1.641 1.00 97.88 97 ASP A C 1
ATOM 781 O O . ASP A 1 97 ? -29.373 7.996 -1.322 1.00 97.88 97 ASP A O 1
ATOM 785 N N . ALA A 1 98 ? -29.080 5.811 -0.909 1.00 97.75 98 ALA A N 1
ATOM 786 C CA . ALA A 1 98 ? -28.269 5.998 0.289 1.00 97.75 98 ALA A CA 1
ATOM 787 C C . ALA A 1 98 ? -26.859 6.513 -0.042 1.00 97.75 98 ALA A C 1
ATOM 789 O O . ALA A 1 98 ? -26.421 6.521 -1.197 1.00 97.75 98 ALA A O 1
ATOM 790 N N . GLN A 1 99 ? -26.115 6.905 0.991 1.00 98.06 99 GLN A N 1
ATOM 791 C CA . GLN A 1 99 ? -24.718 7.304 0.879 1.00 98.06 99 GLN A CA 1
ATOM 792 C C . GLN A 1 99 ? -23.768 6.189 1.334 1.00 98.06 99 GLN A C 1
ATOM 794 O O . GLN A 1 99 ? -24.127 5.293 2.102 1.00 98.06 99 GLN A O 1
ATOM 799 N N . LEU A 1 100 ? -22.502 6.260 0.910 1.00 97.88 100 LEU A N 1
ATOM 800 C CA . LEU A 1 100 ? -21.483 5.291 1.342 1.00 97.88 100 LEU A CA 1
ATOM 801 C C . LEU A 1 100 ? -21.299 5.232 2.864 1.00 97.88 100 LEU A C 1
ATOM 803 O O . LEU A 1 100 ? -21.089 4.147 3.406 1.00 97.88 100 LEU A O 1
ATOM 807 N N . GLN A 1 101 ? -21.362 6.373 3.551 1.00 97.38 101 GLN A N 1
ATOM 808 C CA . GLN A 1 101 ? -21.214 6.420 5.004 1.00 97.38 101 GLN A CA 1
ATOM 809 C C . GLN A 1 101 ? -22.343 5.696 5.738 1.00 97.38 101 GLN A C 1
ATOM 811 O O . GLN A 1 101 ? -22.080 5.079 6.764 1.00 97.38 101 GLN A O 1
ATOM 816 N N . ASP A 1 102 ? -23.564 5.694 5.198 1.00 96.69 102 ASP A N 1
ATOM 817 C CA . ASP A 1 102 ? -24.699 4.990 5.807 1.00 96.69 102 ASP A CA 1
ATOM 818 C C . ASP A 1 102 ? -24.422 3.485 5.825 1.00 96.69 102 ASP A C 1
ATOM 820 O O . ASP A 1 102 ? -24.563 2.816 6.847 1.00 96.69 102 ASP A O 1
ATOM 824 N N . CYS A 1 103 ? -23.888 2.978 4.713 1.00 96.25 103 CYS A N 1
ATOM 825 C CA . CYS A 1 103 ? -23.453 1.598 4.583 1.00 96.25 103 CYS A CA 1
ATOM 826 C C . CYS A 1 103 ? -22.336 1.226 5.576 1.00 96.25 103 CYS A C 1
ATOM 828 O O . CYS A 1 103 ? -22.346 0.131 6.132 1.00 96.25 103 CYS A O 1
ATOM 830 N N . LEU A 1 104 ? -21.363 2.118 5.805 1.00 97.38 104 LEU A N 1
ATOM 831 C CA . LEU A 1 104 ? -20.276 1.871 6.761 1.00 97.38 104 LEU A CA 1
ATOM 832 C C . LEU A 1 104 ? -20.751 1.928 8.217 1.00 97.38 104 LEU A C 1
ATOM 834 O O . LEU A 1 104 ? -20.301 1.114 9.021 1.00 97.38 104 LEU A O 1
ATOM 838 N N . LYS A 1 105 ? -21.664 2.848 8.551 1.00 96.56 105 LYS A N 1
ATOM 839 C CA . LYS A 1 105 ? -22.244 2.980 9.896 1.00 96.56 105 LYS A CA 1
ATOM 840 C C . LYS A 1 105 ? -22.994 1.721 10.322 1.00 96.56 105 LYS A C 1
ATOM 842 O O . LYS A 1 105 ? -22.846 1.303 11.463 1.00 96.56 105 LYS A O 1
ATOM 847 N N . LEU A 1 106 ? -23.692 1.058 9.397 1.00 95.94 106 LEU A N 1
ATOM 848 C CA . LEU A 1 106 ? -24.352 -0.229 9.662 1.00 95.94 106 LEU A CA 1
ATOM 849 C C . LEU A 1 106 ? -23.384 -1.337 10.105 1.00 95.94 106 LEU A C 1
ATOM 851 O O . LEU A 1 106 ? -23.791 -2.262 10.799 1.00 95.94 106 LEU A O 1
ATOM 855 N N . TRP A 1 107 ? -22.112 -1.271 9.706 1.00 95.12 107 TRP A N 1
ATOM 856 C CA . TRP A 1 107 ? -21.098 -2.269 10.071 1.00 95.12 107 TRP A CA 1
ATOM 857 C C . TRP A 1 107 ? -20.148 -1.787 11.163 1.00 95.12 107 TRP A C 1
ATOM 859 O O . TRP A 1 107 ? -19.210 -2.508 11.506 1.00 95.12 107 TRP A O 1
ATOM 869 N N . TYR A 1 108 ? -20.335 -0.567 11.665 1.00 95.56 108 TYR A N 1
ATOM 870 C CA . TYR A 1 108 ? -19.353 0.089 12.515 1.00 95.56 108 TYR A CA 1
ATOM 871 C C . TYR A 1 108 ? -19.154 -0.652 13.836 1.00 95.56 108 TYR A C 1
ATOM 873 O O . TYR A 1 108 ? -18.013 -0.945 14.179 1.00 95.56 108 TYR A O 1
ATOM 881 N N . ASP A 1 109 ? -20.233 -1.020 14.529 1.00 94.25 109 ASP A N 1
ATOM 882 C CA . ASP A 1 109 ? -20.169 -1.630 15.867 1.00 94.25 109 ASP A CA 1
ATOM 883 C C . ASP A 1 109 ? -19.478 -3.002 15.860 1.00 94.25 109 ASP A C 1
ATOM 885 O O . ASP A 1 109 ? -18.641 -3.323 16.713 1.00 94.25 109 ASP A O 1
ATOM 889 N N . GLU A 1 110 ? -19.761 -3.806 14.836 1.00 96.19 110 GLU A N 1
ATOM 890 C CA . GLU A 1 110 ? -19.075 -5.079 14.629 1.00 96.19 110 GLU A CA 1
ATOM 891 C C . GLU A 1 110 ? -17.604 -4.850 14.244 1.00 96.19 110 GLU A C 1
ATOM 893 O O . GLU A 1 110 ? -16.700 -5.502 14.779 1.00 96.19 110 GLU A O 1
ATOM 898 N N . ALA A 1 111 ? -17.345 -3.904 13.334 1.00 96.00 111 ALA A N 1
ATOM 899 C CA . ALA A 1 111 ? -16.003 -3.603 12.854 1.00 96.00 111 ALA A CA 1
ATOM 900 C C . ALA A 1 111 ? -15.099 -3.050 13.959 1.00 96.00 111 ALA A C 1
ATOM 902 O O . ALA A 1 111 ? -13.951 -3.477 14.050 1.00 96.00 111 ALA A O 1
ATOM 903 N N . ILE A 1 112 ? -15.588 -2.144 14.812 1.00 94.50 112 ILE A N 1
ATOM 904 C CA . ILE A 1 112 ? -14.793 -1.588 15.910 1.00 94.50 112 ILE A CA 1
ATOM 905 C C . ILE A 1 112 ? -14.443 -2.673 16.921 1.00 94.50 112 ILE A C 1
ATOM 907 O O . ILE A 1 112 ? -13.289 -2.767 17.328 1.00 94.50 112 ILE A O 1
ATOM 911 N N . THR A 1 113 ? -15.386 -3.551 17.261 1.00 94.81 113 THR A N 1
ATOM 912 C CA . THR A 1 113 ? -15.134 -4.657 18.193 1.00 94.81 113 THR A CA 1
ATOM 913 C C . THR A 1 113 ? -14.055 -5.593 17.649 1.00 94.81 113 THR A C 1
ATOM 915 O O . THR A 1 113 ? -13.069 -5.872 18.330 1.00 94.81 113 THR A O 1
ATOM 918 N N . LYS A 1 114 ? -14.183 -6.021 16.386 1.00 96.56 114 LYS A N 1
ATOM 919 C CA . LYS A 1 114 ? -13.185 -6.882 15.734 1.00 96.56 114 LYS A CA 1
ATOM 920 C C . LYS A 1 114 ? -11.831 -6.195 15.572 1.00 96.56 114 LYS A C 1
ATOM 922 O O . LYS A 1 114 ? -10.805 -6.837 15.760 1.00 96.56 114 LYS A O 1
ATOM 927 N N . LEU A 1 115 ? -11.820 -4.900 15.253 1.00 95.00 115 LEU A N 1
ATOM 928 C CA . LEU A 1 115 ? -10.589 -4.123 15.139 1.00 95.00 115 LEU A CA 1
ATOM 929 C C . LEU A 1 115 ? -9.835 -4.075 16.471 1.00 95.00 115 LEU A C 1
ATOM 931 O O . LEU A 1 115 ? -8.645 -4.371 16.484 1.00 95.00 115 LEU A O 1
ATOM 935 N N . LYS A 1 116 ? -10.528 -3.778 17.580 1.00 94.81 116 LYS A N 1
ATOM 936 C CA . LYS A 1 116 ? -9.927 -3.756 18.922 1.00 94.81 116 LYS A CA 1
ATOM 937 C C . LYS A 1 116 ? -9.299 -5.106 19.277 1.00 94.81 116 LYS A C 1
ATOM 939 O O . LYS A 1 116 ? -8.183 -5.143 19.786 1.00 94.81 116 LYS A O 1
ATOM 944 N N . LEU A 1 117 ? -9.980 -6.213 18.964 1.00 95.88 117 LEU A N 1
ATOM 945 C CA . LEU A 1 117 ? -9.447 -7.564 19.175 1.00 95.88 117 LEU A CA 1
ATOM 946 C C . LEU A 1 117 ? -8.187 -7.826 18.335 1.00 95.88 117 LEU A C 1
ATOM 948 O O . LEU A 1 117 ? -7.193 -8.316 18.865 1.00 95.88 117 LEU A O 1
ATOM 952 N N . ASP A 1 118 ? -8.200 -7.471 17.046 1.00 95.44 118 ASP A N 1
ATOM 953 C CA . ASP A 1 118 ? -7.032 -7.611 16.166 1.00 95.44 118 ASP A CA 1
ATOM 954 C C . ASP A 1 118 ? -5.834 -6.789 16.677 1.00 95.44 118 ASP A C 1
ATOM 956 O O . ASP A 1 118 ? -4.697 -7.264 16.661 1.00 95.44 118 ASP A O 1
ATOM 960 N N . GLU A 1 119 ? -6.077 -5.562 17.145 1.00 95.00 119 GLU A N 1
ATOM 961 C CA . GLU A 1 119 ? -5.048 -4.691 17.716 1.00 95.00 119 GLU A CA 1
ATOM 962 C C . GLU A 1 119 ? -4.493 -5.257 19.029 1.00 95.00 119 GLU A C 1
ATOM 964 O O . GLU A 1 119 ? -3.274 -5.338 19.184 1.00 95.00 119 GLU A O 1
ATOM 969 N N . PHE A 1 120 ? -5.357 -5.715 19.941 1.00 96.06 120 PHE A N 1
ATOM 970 C CA . PHE A 1 120 ? -4.938 -6.328 21.204 1.00 96.06 120 PHE A CA 1
ATOM 971 C C . PHE A 1 120 ? -4.130 -7.599 20.992 1.00 96.06 120 PHE A C 1
ATOM 973 O O . PHE A 1 120 ? -3.088 -7.738 21.620 1.00 96.06 120 PHE A O 1
ATOM 980 N N . ASN A 1 121 ? -4.508 -8.455 20.043 1.00 97.00 121 ASN A N 1
ATOM 981 C CA . ASN A 1 121 ? -3.725 -9.646 19.712 1.00 97.00 121 ASN A CA 1
ATOM 982 C C . ASN A 1 121 ? -2.283 -9.299 19.301 1.00 97.00 121 ASN A C 1
ATOM 984 O O . ASN A 1 121 ? -1.338 -9.992 19.676 1.00 97.00 121 ASN A O 1
ATOM 988 N N . VAL A 1 122 ? -2.086 -8.213 18.542 1.00 96.06 122 VAL A N 1
ATOM 989 C CA . VAL A 1 122 ? -0.734 -7.761 18.179 1.00 96.06 122 VAL A CA 1
ATOM 990 C C . VAL A 1 122 ? 0.011 -7.219 19.399 1.00 96.06 122 VAL A C 1
ATOM 992 O O . VAL A 1 122 ? 1.186 -7.541 19.571 1.00 96.06 122 VAL A O 1
ATOM 995 N N . LEU A 1 123 ? -0.648 -6.423 20.247 1.00 96.69 123 LEU A N 1
ATOM 996 C CA . LEU A 1 123 ? -0.040 -5.887 21.470 1.00 96.69 123 LEU A CA 1
ATOM 997 C C . LEU A 1 123 ? 0.324 -6.996 22.470 1.00 96.69 123 LEU A C 1
ATOM 999 O O . LEU A 1 123 ? 1.389 -6.935 23.075 1.00 96.69 123 LEU A O 1
ATOM 1003 N N . ASP A 1 124 ? -0.506 -8.030 22.597 1.00 97.69 124 ASP A N 1
ATOM 1004 C CA . ASP A 1 124 ? -0.250 -9.191 23.451 1.00 97.69 124 ASP A CA 1
ATOM 1005 C C . ASP A 1 124 ? 0.976 -9.968 22.974 1.00 97.69 124 ASP A C 1
ATOM 1007 O O . ASP A 1 124 ? 1.787 -10.414 23.782 1.00 97.69 124 ASP A O 1
ATOM 1011 N N . ASP A 1 125 ? 1.151 -10.120 21.663 1.00 97.56 125 ASP A N 1
ATOM 1012 C CA . ASP A 1 125 ? 2.339 -10.776 21.121 1.00 97.56 125 ASP A CA 1
ATOM 1013 C C . ASP A 1 125 ? 3.604 -9.934 21.314 1.00 97.56 125 ASP A C 1
ATOM 1015 O O . ASP A 1 125 ? 4.658 -10.488 21.629 1.00 97.56 125 ASP A O 1
ATOM 1019 N N . VAL A 1 126 ? 3.512 -8.607 21.174 1.00 97.38 126 VAL A N 1
ATOM 1020 C CA . VAL A 1 126 ? 4.616 -7.689 21.505 1.00 97.38 126 VAL A CA 1
ATOM 1021 C C . VAL A 1 126 ? 5.011 -7.843 22.975 1.00 97.38 126 VAL A C 1
ATOM 1023 O O . VAL A 1 126 ? 6.193 -8.021 23.273 1.00 97.38 126 VAL A O 1
ATOM 1026 N N . ASP A 1 127 ? 4.029 -7.854 23.875 1.00 97.56 127 ASP A N 1
ATOM 1027 C CA . ASP A 1 127 ? 4.231 -8.039 25.312 1.00 97.56 127 ASP A CA 1
ATOM 1028 C C . ASP A 1 127 ? 4.874 -9.399 25.624 1.00 97.56 127 ASP A C 1
ATOM 1030 O O . ASP A 1 127 ? 5.890 -9.452 26.318 1.00 97.56 127 ASP A O 1
ATOM 1034 N N . LYS A 1 128 ? 4.376 -10.497 25.038 1.00 98.00 128 LYS A N 1
ATOM 1035 C CA . LYS A 1 128 ? 4.962 -11.843 25.191 1.00 98.00 128 LYS A CA 1
ATOM 1036 C C . LYS A 1 128 ? 6.416 -11.907 24.725 1.00 98.00 128 LYS A C 1
ATOM 1038 O O . LYS A 1 128 ? 7.240 -12.527 25.395 1.00 98.00 128 LYS A O 1
ATOM 1043 N N . ILE A 1 129 ? 6.754 -11.292 23.586 1.00 97.75 129 ILE A N 1
ATOM 1044 C CA . ILE A 1 129 ? 8.142 -11.253 23.095 1.00 97.75 129 ILE A CA 1
ATOM 1045 C C . ILE A 1 129 ? 9.017 -10.435 24.056 1.00 97.75 129 ILE A C 1
ATOM 1047 O O . ILE A 1 129 ? 10.155 -10.825 24.327 1.00 97.75 129 ILE A O 1
ATOM 1051 N N . SER A 1 130 ? 8.479 -9.344 24.610 1.00 97.44 130 SER A N 1
ATOM 1052 C CA . SER A 1 130 ? 9.199 -8.456 25.528 1.00 97.44 130 SER A CA 1
ATOM 1053 C C . SER A 1 130 ? 9.647 -9.141 26.825 1.00 97.44 130 SER A C 1
ATOM 1055 O O . SER A 1 130 ? 10.665 -8.745 27.384 1.00 97.44 130 SER A O 1
ATOM 1057 N N . LEU A 1 131 ? 8.983 -10.224 27.255 1.00 97.06 131 LEU A N 1
ATOM 1058 C CA . LEU A 1 131 ? 9.377 -11.015 28.433 1.00 97.06 131 LEU A CA 1
ATOM 1059 C C . LEU A 1 131 ? 10.767 -11.664 28.306 1.00 97.06 131 LEU A C 1
ATOM 1061 O O . LEU A 1 131 ? 11.345 -12.081 29.305 1.00 97.06 131 LEU A O 1
ATOM 1065 N N . LYS A 1 132 ? 11.314 -11.753 27.086 1.00 96.88 132 LYS A N 1
ATOM 1066 C CA . LYS A 1 132 ? 12.686 -12.223 26.830 1.00 96.88 132 LYS A CA 1
ATOM 1067 C C . LYS A 1 132 ? 13.742 -11.115 27.010 1.00 96.88 132 LYS A C 1
ATOM 1069 O O . LYS A 1 132 ? 14.932 -11.389 26.864 1.00 96.88 132 LYS A O 1
ATOM 1074 N N . LEU A 1 133 ? 13.326 -9.870 27.249 1.00 96.75 133 LEU A N 1
ATOM 1075 C CA . LEU A 1 133 ? 14.205 -8.742 27.571 1.00 96.75 133 LEU A CA 1
ATOM 1076 C C . LEU A 1 133 ? 14.500 -8.709 29.077 1.00 96.75 133 LEU A C 1
ATOM 1078 O O . LEU A 1 133 ? 13.863 -9.392 29.876 1.00 96.75 133 LEU A O 1
ATOM 1082 N N . SER A 1 134 ? 15.444 -7.866 29.493 1.00 96.44 134 SER A N 1
ATOM 1083 C CA . SER A 1 134 ? 15.643 -7.564 30.908 1.00 96.44 134 SER A CA 1
ATOM 1084 C C . SER A 1 134 ? 14.392 -6.929 31.528 1.00 96.44 134 SER A C 1
ATOM 1086 O O . SER A 1 134 ? 13.672 -6.200 30.837 1.00 96.44 134 SER A O 1
ATOM 1088 N N . PRO A 1 135 ? 14.154 -7.126 32.842 1.00 96.88 135 PRO A N 1
ATOM 1089 C CA . PRO A 1 135 ? 12.935 -6.661 33.504 1.00 96.88 135 PRO A CA 1
ATOM 1090 C C . PRO A 1 135 ? 12.625 -5.176 33.283 1.00 96.88 135 PRO A C 1
ATOM 1092 O O . PRO A 1 135 ? 11.470 -4.813 33.089 1.00 96.88 135 PRO A O 1
ATOM 1095 N N . GLN A 1 136 ? 13.652 -4.316 33.249 1.00 96.38 136 GLN A N 1
ATOM 1096 C CA . GLN A 1 136 ? 13.469 -2.882 33.003 1.00 96.38 136 GLN A CA 1
ATOM 1097 C C . GLN A 1 136 ? 12.951 -2.592 31.585 1.00 96.38 136 GLN A C 1
ATOM 1099 O O . GLN A 1 136 ? 12.039 -1.785 31.420 1.00 96.38 136 GLN A O 1
ATOM 1104 N N . ASN A 1 137 ? 13.499 -3.262 30.566 1.00 97.06 137 ASN A N 1
ATOM 1105 C CA . ASN A 1 137 ? 13.091 -3.060 29.174 1.00 97.06 137 ASN A CA 1
ATOM 1106 C C . ASN A 1 137 ? 11.738 -3.716 28.878 1.00 97.06 137 ASN A C 1
ATOM 1108 O O . ASN A 1 137 ? 10.924 -3.120 28.177 1.00 97.06 137 ASN A O 1
ATOM 1112 N N . ALA A 1 138 ? 11.464 -4.888 29.456 1.00 97.56 138 ALA A N 1
ATOM 1113 C CA . ALA A 1 138 ? 10.142 -5.506 29.393 1.00 97.56 138 ALA A CA 1
ATOM 1114 C C . ALA A 1 138 ? 9.076 -4.565 29.980 1.00 97.56 138 ALA A C 1
ATOM 1116 O O . ALA A 1 138 ? 8.095 -4.247 29.312 1.00 97.56 138 ALA A O 1
ATOM 1117 N N . LEU A 1 139 ? 9.309 -4.025 31.185 1.00 97.25 139 LEU A N 1
ATOM 1118 C CA . LEU A 1 139 ? 8.400 -3.070 31.823 1.00 97.25 139 LEU A CA 1
ATOM 1119 C C . LEU A 1 139 ? 8.182 -1.809 30.970 1.00 97.25 139 LEU A C 1
ATOM 1121 O O . LEU A 1 139 ? 7.051 -1.339 30.847 1.00 97.25 139 LEU A O 1
ATOM 1125 N N . ALA A 1 140 ? 9.240 -1.283 30.344 1.00 97.31 140 ALA A N 1
ATOM 1126 C CA . ALA A 1 140 ? 9.133 -0.138 29.444 1.00 97.31 140 ALA A CA 1
ATOM 1127 C C . ALA A 1 140 ? 8.247 -0.442 28.223 1.00 97.31 140 ALA A C 1
ATOM 1129 O O . ALA A 1 140 ? 7.383 0.369 27.888 1.00 97.31 140 ALA A O 1
ATOM 1130 N N . VAL A 1 141 ? 8.404 -1.614 27.594 1.00 97.44 141 VAL A N 1
ATOM 1131 C CA . VAL A 1 141 ? 7.541 -2.053 26.481 1.00 97.44 141 VAL A CA 1
ATOM 1132 C C . VAL A 1 141 ? 6.087 -2.174 26.944 1.00 97.44 141 VAL A C 1
ATOM 1134 O O . VAL A 1 141 ? 5.208 -1.572 26.325 1.00 97.44 141 VAL A O 1
ATOM 1137 N N . HIS A 1 142 ? 5.838 -2.851 28.068 1.00 97.19 142 HIS A N 1
ATOM 1138 C CA . HIS A 1 142 ? 4.497 -3.004 28.639 1.00 97.19 142 HIS A CA 1
ATOM 1139 C C . HIS A 1 142 ? 3.823 -1.661 28.951 1.00 97.19 142 HIS A C 1
ATOM 1141 O O . HIS A 1 142 ? 2.619 -1.506 28.743 1.00 97.19 142 HIS A O 1
ATOM 1147 N N . ALA A 1 143 ? 4.572 -0.658 29.418 1.00 96.69 143 ALA A N 1
ATOM 1148 C CA . ALA A 1 143 ? 4.028 0.679 29.648 1.00 96.69 143 ALA A CA 1
ATOM 1149 C C . ALA A 1 143 ? 3.546 1.328 28.335 1.00 96.69 143 ALA A C 1
ATOM 1151 O O . ALA A 1 143 ? 2.462 1.919 28.291 1.00 96.69 143 ALA A O 1
ATOM 1152 N N . LYS A 1 144 ? 4.310 1.178 27.241 1.00 96.00 144 LYS A N 1
ATOM 1153 C CA . LYS A 1 144 ? 3.920 1.686 25.914 1.00 96.00 144 LYS A CA 1
ATOM 1154 C C . LYS A 1 144 ? 2.699 0.946 25.358 1.00 96.00 144 LYS A C 1
ATOM 1156 O O . LYS A 1 144 ? 1.765 1.597 24.885 1.00 96.00 144 LYS A O 1
ATOM 1161 N N . THR A 1 145 ? 2.658 -0.385 25.438 1.00 95.75 145 THR A N 1
ATOM 1162 C CA . THR A 1 145 ? 1.515 -1.179 24.946 1.00 95.75 145 THR A CA 1
ATOM 1163 C C . THR A 1 145 ? 0.258 -0.956 25.790 1.00 95.75 145 THR A C 1
ATOM 1165 O O . THR A 1 145 ? -0.831 -0.832 25.233 1.00 95.75 145 THR A O 1
ATOM 1168 N N . THR A 1 146 ? 0.382 -0.800 27.112 1.00 95.31 146 THR A N 1
ATOM 1169 C CA . THR A 1 146 ? -0.734 -0.452 28.014 1.00 95.31 146 THR A CA 1
ATOM 1170 C C . THR A 1 146 ? -1.354 0.890 27.650 1.00 95.31 146 THR A C 1
ATOM 1172 O O . THR A 1 146 ? -2.574 0.983 27.515 1.00 95.31 146 THR A O 1
ATOM 1175 N N . ARG A 1 147 ? -0.530 1.915 27.398 1.00 92.38 147 ARG A N 1
ATOM 1176 C CA . ARG A 1 147 ? -1.023 3.210 26.913 1.00 92.38 147 ARG A CA 1
ATOM 1177 C C . ARG A 1 147 ? -1.785 3.061 25.595 1.00 92.38 147 ARG A C 1
ATOM 1179 O O . ARG A 1 147 ? -2.850 3.643 25.436 1.00 92.38 147 ARG A O 1
ATOM 1186 N N . CYS A 1 148 ? -1.281 2.247 24.667 1.00 92.50 148 CYS A N 1
ATOM 1187 C CA . CYS A 1 148 ? -1.981 1.983 23.408 1.00 92.50 148 CYS A CA 1
ATOM 1188 C C . CYS A 1 148 ? -3.346 1.322 23.638 1.00 92.50 148 CYS A C 1
ATOM 1190 O O . CYS A 1 148 ? -4.326 1.736 23.024 1.00 92.50 148 CYS A O 1
ATOM 1192 N N . ARG A 1 149 ? -3.437 0.349 24.555 1.00 94.12 149 ARG A N 1
ATOM 1193 C CA . ARG A 1 149 ? -4.715 -0.288 24.914 1.00 94.12 149 ARG A CA 1
ATOM 1194 C C . ARG A 1 149 ? -5.719 0.719 25.470 1.00 94.12 149 ARG A C 1
ATOM 1196 O O . ARG A 1 149 ? -6.879 0.669 25.080 1.00 94.12 149 ARG A O 1
ATOM 1203 N N . GLN A 1 150 ? -5.281 1.647 26.322 1.00 92.31 150 GLN A N 1
ATOM 1204 C CA . GLN A 1 150 ? -6.146 2.709 26.852 1.00 92.31 150 GLN A CA 1
ATOM 1205 C C . GLN A 1 150 ? -6.726 3.572 25.725 1.00 92.31 150 GLN A C 1
ATOM 1207 O O . GLN A 1 150 ? -7.942 3.708 25.634 1.00 92.31 150 GLN A O 1
ATOM 1212 N N . VAL A 1 151 ? -5.881 4.046 24.803 1.00 90.31 151 VAL A N 1
ATOM 1213 C CA . VAL A 1 151 ? -6.317 4.836 23.636 1.00 90.31 151 VAL A CA 1
ATOM 1214 C C . VAL A 1 151 ? -7.323 4.060 22.772 1.00 90.31 151 VAL A C 1
ATOM 1216 O O . VAL A 1 151 ? -8.364 4.593 22.385 1.00 90.31 151 VAL A O 1
ATOM 1219 N N . ILE A 1 152 ? -7.057 2.776 22.510 1.00 90.94 152 ILE A N 1
ATOM 1220 C CA . ILE A 1 152 ? -7.951 1.895 21.740 1.00 90.94 152 ILE A CA 1
ATOM 1221 C C . ILE A 1 152 ? -9.304 1.711 22.448 1.00 90.94 152 ILE A C 1
ATOM 1223 O O . ILE A 1 152 ? -10.356 1.734 21.804 1.00 90.94 152 ILE A O 1
ATOM 1227 N N . LEU A 1 153 ? -9.309 1.527 23.772 1.00 90.12 153 LEU A N 1
ATOM 1228 C CA . LEU A 1 153 ? -10.541 1.367 24.547 1.00 90.12 153 LEU A CA 1
ATOM 1229 C C . LEU A 1 153 ? -11.376 2.645 24.538 1.00 90.12 153 LEU A C 1
ATOM 1231 O O . LEU A 1 153 ? -12.569 2.564 24.233 1.00 90.12 153 LEU A O 1
ATOM 1235 N N . GLU A 1 154 ? -10.740 3.786 24.813 1.00 86.62 154 GLU A N 1
ATOM 1236 C CA . GLU A 1 154 ? -11.376 5.103 24.857 1.00 86.62 154 GLU A CA 1
ATOM 1237 C C . GLU A 1 154 ? -11.996 5.495 23.512 1.00 86.62 154 GLU A C 1
ATOM 1239 O O . GLU A 1 154 ? -13.067 6.099 23.497 1.00 86.62 154 GLU A O 1
ATOM 1244 N N . ASN A 1 155 ? -11.352 5.135 22.392 1.00 78.06 155 ASN A N 1
ATOM 1245 C CA . ASN A 1 155 ? -11.837 5.372 21.027 1.00 78.06 155 ASN A CA 1
ATOM 1246 C C . ASN A 1 155 ? -12.317 6.821 20.786 1.00 78.06 155 ASN A C 1
ATOM 1248 O O . ASN A 1 155 ? -13.315 7.067 20.102 1.00 78.06 155 ASN A O 1
ATOM 1252 N N . LYS A 1 156 ? -11.624 7.797 21.383 1.00 75.75 156 LYS A N 1
ATOM 1253 C CA . LYS A 1 156 ? -11.937 9.220 21.222 1.00 75.75 156 LYS A CA 1
ATOM 1254 C C . LYS A 1 156 ? -11.524 9.674 19.824 1.00 75.75 156 LYS A C 1
ATOM 1256 O O . LYS A 1 156 ? -10.417 9.383 19.377 1.00 75.75 156 LYS A O 1
ATOM 1261 N N . LYS A 1 157 ? -12.386 10.441 19.143 1.00 66.19 157 LYS A N 1
ATOM 1262 C CA . LYS A 1 157 ? -12.103 10.952 17.785 1.00 66.19 157 LYS A CA 1
ATOM 1263 C C . LYS A 1 157 ? -10.808 11.773 17.721 1.00 66.19 157 LYS A C 1
ATOM 1265 O O . LYS A 1 157 ? -10.086 11.674 16.735 1.00 66.19 157 LYS A O 1
ATOM 1270 N N . GLU A 1 158 ? -10.510 12.515 18.786 1.00 61.44 158 GLU A N 1
ATOM 1271 C CA . GLU A 1 158 ? -9.336 13.391 18.906 1.00 61.44 158 GLU A CA 1
ATOM 1272 C C . GLU A 1 158 ? -8.019 12.622 19.135 1.00 61.44 158 GLU A C 1
ATOM 1274 O O . GLU A 1 158 ? -6.944 13.127 18.820 1.00 61.44 158 GLU A O 1
ATOM 1279 N N . ASP A 1 159 ? -8.092 11.397 19.671 1.00 62.25 159 ASP A N 1
ATOM 1280 C CA . ASP A 1 159 ? -6.933 10.585 20.064 1.00 62.25 159 ASP A CA 1
ATOM 1281 C C . ASP A 1 159 ? -7.037 9.193 19.435 1.00 62.25 159 ASP A C 1
ATOM 1283 O O . ASP A 1 159 ? -7.253 8.175 20.088 1.00 62.25 159 ASP A O 1
ATOM 1287 N N . THR A 1 160 ? -6.982 9.151 18.102 1.00 67.19 160 THR A N 1
ATOM 1288 C CA . THR A 1 160 ? -7.058 7.881 17.380 1.00 67.19 160 THR A CA 1
ATOM 1289 C C . THR A 1 160 ? -5.724 7.152 17.471 1.00 67.19 160 THR A C 1
ATOM 1291 O O . THR A 1 160 ? -4.682 7.698 17.091 1.00 67.19 160 THR A O 1
ATOM 1294 N N . PHE A 1 161 ? -5.755 5.884 17.880 1.00 78.38 161 PHE A N 1
ATOM 1295 C CA . PHE A 1 161 ? -4.576 5.029 17.869 1.00 78.38 161 PHE A CA 1
ATOM 1296 C C . PHE A 1 161 ? -3.942 4.977 16.467 1.00 78.38 161 PHE A C 1
ATOM 1298 O O . PHE A 1 161 ? -4.597 4.698 15.458 1.00 78.38 161 PHE A O 1
ATOM 1305 N N . LYS A 1 162 ? -2.636 5.255 16.387 1.00 79.44 162 LYS A N 1
ATOM 1306 C CA . LYS A 1 162 ? -1.856 5.175 15.145 1.00 79.44 162 LYS A CA 1
ATOM 1307 C C . LYS A 1 162 ? -0.706 4.202 15.349 1.00 79.44 162 LYS A C 1
ATOM 1309 O O . LYS A 1 162 ? 0.143 4.428 16.204 1.00 79.44 162 LYS A O 1
ATOM 1314 N N . ARG A 1 163 ? -0.587 3.207 14.462 1.00 87.00 163 ARG A N 1
ATOM 1315 C CA . ARG A 1 163 ? 0.556 2.272 14.408 1.00 87.00 163 ARG A CA 1
ATOM 1316 C C . ARG A 1 163 ? 1.913 2.973 14.541 1.00 87.00 163 ARG A C 1
ATOM 1318 O O . ARG A 1 163 ? 2.795 2.477 15.227 1.00 87.00 163 ARG A O 1
ATOM 1325 N N . ARG A 1 164 ? 2.073 4.128 13.887 1.00 82.31 164 ARG A N 1
ATOM 1326 C CA . ARG A 1 164 ? 3.307 4.922 13.942 1.00 82.31 164 ARG A CA 1
ATOM 1327 C C . ARG A 1 164 ? 3.634 5.409 15.355 1.00 82.31 164 ARG A C 1
ATOM 1329 O O . ARG A 1 164 ? 4.789 5.345 15.727 1.00 82.31 164 ARG A O 1
ATOM 1336 N N . ILE A 1 165 ? 2.638 5.822 16.139 1.00 86.25 165 ILE A N 1
ATOM 1337 C CA . ILE A 1 165 ? 2.855 6.273 17.521 1.00 86.25 165 ILE A CA 1
ATOM 1338 C C . ILE A 1 165 ? 3.450 5.136 18.356 1.00 86.25 165 ILE A C 1
ATOM 1340 O O . ILE A 1 165 ? 4.414 5.366 19.076 1.00 86.25 165 ILE A O 1
ATOM 1344 N N . LEU A 1 166 ? 2.940 3.905 18.215 1.00 89.69 166 LEU A N 1
ATOM 1345 C CA . LEU A 1 166 ? 3.540 2.755 18.894 1.00 89.69 166 LEU A CA 1
ATOM 1346 C C . LEU A 1 166 ? 4.981 2.526 18.424 1.00 89.69 166 LEU A C 1
ATOM 1348 O O . LEU A 1 166 ? 5.868 2.438 19.263 1.00 89.69 166 LEU A O 1
ATOM 1352 N N . LEU A 1 167 ? 5.213 2.437 17.109 1.00 89.25 167 LEU A N 1
ATOM 1353 C CA . LEU A 1 167 ? 6.545 2.159 16.558 1.00 89.25 167 LEU A CA 1
ATOM 1354 C C . LEU A 1 167 ? 7.578 3.213 16.985 1.00 89.25 167 LEU A C 1
ATOM 1356 O O . LEU A 1 167 ? 8.633 2.838 17.487 1.00 89.25 167 LEU A O 1
ATOM 1360 N N . ASP A 1 168 ? 7.236 4.497 16.869 1.00 88.88 168 ASP A N 1
ATOM 1361 C CA . ASP A 1 168 ? 8.092 5.611 17.280 1.00 88.88 168 ASP A CA 1
ATOM 1362 C C . ASP A 1 168 ? 8.338 5.559 18.805 1.00 88.88 168 ASP A C 1
ATOM 1364 O O . ASP A 1 168 ? 9.459 5.754 19.261 1.00 88.88 168 ASP A O 1
ATOM 1368 N N . SER A 1 169 ? 7.327 5.198 19.610 1.00 91.38 169 SER A N 1
ATOM 1369 C CA . SER A 1 169 ? 7.493 5.063 21.066 1.00 91.38 169 SER A CA 1
ATOM 1370 C C . SER A 1 169 ? 8.340 3.860 21.495 1.00 91.38 169 SER A C 1
ATOM 1372 O O . SER A 1 169 ? 8.933 3.884 22.573 1.00 91.38 169 SER A O 1
ATOM 1374 N N . LEU A 1 170 ? 8.390 2.801 20.680 1.00 93.19 170 LEU A N 1
ATOM 1375 C CA . LEU A 1 170 ? 9.286 1.668 20.903 1.00 93.19 170 LEU A CA 1
ATOM 1376 C C . LEU A 1 170 ? 10.730 2.060 20.564 1.00 93.19 170 LEU A C 1
ATOM 1378 O O . LEU A 1 170 ? 11.638 1.621 21.256 1.00 93.19 170 LEU A O 1
ATOM 1382 N N . ASP A 1 171 ? 10.958 2.927 19.573 1.00 90.44 171 ASP A N 1
ATOM 1383 C CA . ASP A 1 171 ? 12.303 3.410 19.212 1.00 90.44 171 ASP A CA 1
ATOM 1384 C C . ASP A 1 171 ? 13.001 4.203 20.330 1.00 90.44 171 ASP A C 1
ATOM 1386 O O . ASP A 1 171 ? 14.228 4.312 20.341 1.00 90.44 171 ASP A O 1
ATOM 1390 N N . GLU A 1 172 ? 12.244 4.706 21.306 1.00 93.69 172 GLU A N 1
ATOM 1391 C CA . GLU A 1 172 ? 12.777 5.368 22.502 1.00 93.69 172 GLU A CA 1
ATOM 1392 C C . GLU A 1 172 ? 13.484 4.391 23.464 1.00 93.69 172 GLU A C 1
ATOM 1394 O O . GLU A 1 172 ? 14.305 4.813 24.281 1.00 93.69 172 GLU A O 1
ATOM 1399 N N . ILE A 1 173 ? 13.188 3.088 23.389 1.00 94.19 173 ILE A N 1
ATOM 1400 C CA . ILE A 1 173 ? 13.749 2.077 24.292 1.00 94.19 173 ILE A CA 1
ATOM 1401 C C . ILE A 1 173 ? 15.091 1.591 23.742 1.00 94.19 173 ILE A C 1
ATOM 1403 O O . ILE A 1 173 ? 15.175 1.051 22.640 1.00 94.19 173 ILE A O 1
ATOM 1407 N N . GLN A 1 174 ? 16.148 1.734 24.543 1.00 93.38 174 GLN A N 1
ATOM 1408 C CA . GLN A 1 174 ? 17.490 1.279 24.183 1.00 93.38 174 GLN A CA 1
ATOM 1409 C C . GLN A 1 174 ? 17.709 -0.177 24.640 1.00 93.38 174 GLN A C 1
ATOM 1411 O O . GLN A 1 174 ? 17.783 -0.438 25.848 1.00 93.38 174 GLN A O 1
ATOM 1416 N N . PRO A 1 175 ? 17.821 -1.153 23.716 1.00 92.75 175 PRO A N 1
ATOM 1417 C CA . PRO A 1 175 ? 18.054 -2.545 24.086 1.00 92.75 175 PRO A CA 1
ATOM 1418 C C . PRO A 1 175 ? 19.450 -2.722 24.698 1.00 92.75 175 PRO A C 1
ATOM 1420 O O . PRO A 1 175 ? 20.437 -2.177 24.197 1.00 92.75 175 PRO A O 1
ATOM 1423 N N . LYS A 1 176 ? 19.561 -3.533 25.757 1.00 93.62 176 LYS A N 1
ATOM 1424 C CA . LYS A 1 176 ? 20.861 -3.878 26.352 1.00 93.62 176 LYS A CA 1
ATOM 1425 C C . LYS A 1 176 ? 21.663 -4.798 25.426 1.00 93.62 176 LYS A C 1
ATOM 1427 O O . LYS A 1 176 ? 21.151 -5.382 24.464 1.00 93.62 176 LYS A O 1
ATOM 1432 N N . ARG A 1 177 ? 22.953 -4.975 25.734 1.00 91.94 177 ARG A N 1
ATOM 1433 C CA . ARG A 1 177 ? 23.826 -5.918 25.018 1.00 91.94 177 ARG A CA 1
ATOM 1434 C C . ARG A 1 177 ? 23.193 -7.317 25.013 1.00 91.94 177 ARG A C 1
ATOM 1436 O O . ARG A 1 177 ? 22.897 -7.862 26.066 1.00 91.94 177 ARG A O 1
ATOM 1443 N N . GLY A 1 178 ? 23.000 -7.883 23.821 1.00 92.50 178 GLY A N 1
ATOM 1444 C CA . GLY A 1 178 ? 22.368 -9.196 23.623 1.00 92.50 178 GLY A CA 1
ATOM 1445 C C . GLY A 1 178 ? 20.856 -9.160 23.362 1.00 92.50 178 GLY A C 1
ATOM 1446 O O . GLY A 1 178 ? 20.329 -10.102 22.781 1.00 92.50 178 GLY A O 1
ATOM 1447 N N . GLU A 1 179 ? 20.163 -8.061 23.672 1.00 95.69 179 GLU A N 1
ATOM 1448 C CA . GLU A 1 179 ? 18.701 -7.960 23.512 1.00 95.69 179 GLU A CA 1
ATOM 1449 C C . GLU A 1 179 ? 18.261 -7.520 22.111 1.00 95.69 179 GLU A C 1
ATOM 1451 O O . GLU A 1 179 ? 17.101 -7.692 21.743 1.00 95.69 179 GLU A O 1
ATOM 1456 N N . LYS A 1 180 ? 19.180 -6.977 21.300 1.00 93.75 180 LYS A N 1
ATOM 1457 C CA . LYS A 1 180 ? 18.868 -6.370 19.994 1.00 93.75 180 LYS A CA 1
ATOM 1458 C C . LYS A 1 180 ? 18.003 -7.261 19.097 1.00 93.75 180 LYS A C 1
ATOM 1460 O O . LYS A 1 180 ? 17.060 -6.775 18.491 1.00 93.75 180 LYS A O 1
ATOM 1465 N N . LYS A 1 181 ? 18.286 -8.567 19.042 1.00 93.50 181 LYS A N 1
ATOM 1466 C CA . LYS A 1 181 ? 17.527 -9.512 18.208 1.00 93.50 181 LYS A CA 1
ATOM 1467 C C . LYS A 1 181 ? 16.074 -9.665 18.674 1.00 93.50 181 LYS A C 1
ATOM 1469 O O . LYS A 1 181 ? 15.176 -9.677 17.841 1.00 93.50 181 LYS A O 1
ATOM 1474 N N . VAL A 1 182 ? 15.852 -9.762 19.985 1.00 95.06 182 VAL A N 1
ATOM 1475 C CA . VAL A 1 182 ? 14.508 -9.835 20.587 1.00 95.06 182 VAL A CA 1
ATOM 1476 C C . VAL A 1 182 ? 13.766 -8.515 20.373 1.00 95.06 182 VAL A C 1
ATOM 1478 O O . VAL A 1 182 ? 12.580 -8.502 20.055 1.00 95.06 182 VAL A O 1
ATOM 1481 N N . PHE A 1 183 ? 14.481 -7.397 20.492 1.00 94.00 183 PHE A N 1
ATOM 1482 C CA . PHE A 1 183 ? 13.927 -6.070 20.256 1.00 94.00 183 PHE A CA 1
ATOM 1483 C C . PHE A 1 183 ? 13.536 -5.837 18.786 1.00 94.00 183 PHE A C 1
ATOM 1485 O O . PHE A 1 183 ? 12.503 -5.245 18.484 1.00 94.00 183 PHE A O 1
ATOM 1492 N N . ASP A 1 184 ? 14.318 -6.357 17.842 1.00 91.00 184 ASP A N 1
ATOM 1493 C CA . ASP A 1 184 ? 13.944 -6.346 16.429 1.00 91.00 184 ASP A CA 1
ATOM 1494 C C . ASP A 1 184 ? 12.718 -7.241 16.164 1.00 91.00 184 ASP A C 1
ATOM 1496 O O . ASP A 1 184 ? 11.837 -6.852 15.399 1.00 91.00 184 ASP A O 1
ATOM 1500 N N . GLU A 1 185 ? 12.621 -8.401 16.827 1.00 92.81 185 GLU A N 1
ATOM 1501 C CA . GLU A 1 185 ? 11.486 -9.332 16.722 1.00 92.81 185 GLU A CA 1
ATOM 1502 C C . GLU A 1 185 ? 10.171 -8.703 17.213 1.00 92.81 185 GLU A C 1
ATOM 1504 O O . GLU A 1 185 ? 9.157 -8.774 16.513 1.00 92.81 185 GLU A O 1
ATOM 1509 N N . LEU A 1 186 ? 10.173 -8.028 18.372 1.00 94.31 186 LEU A N 1
ATOM 1510 C CA . LEU A 1 186 ? 8.960 -7.374 18.885 1.00 94.31 186 LEU A CA 1
ATOM 1511 C C . LEU A 1 186 ? 8.524 -6.207 17.990 1.00 94.31 186 LEU A C 1
ATOM 1513 O O . LEU A 1 186 ? 7.332 -6.041 17.727 1.00 94.31 186 LEU A O 1
ATOM 1517 N N . LYS A 1 187 ? 9.473 -5.427 17.455 1.00 91.25 187 LYS A N 1
ATOM 1518 C CA . LYS A 1 187 ? 9.160 -4.348 16.508 1.00 91.25 187 LYS A CA 1
ATOM 1519 C C . LYS A 1 187 ? 8.590 -4.897 15.205 1.00 91.25 187 LYS A C 1
ATOM 1521 O O . LYS A 1 187 ? 7.625 -4.344 14.675 1.00 91.25 187 LYS A O 1
ATOM 1526 N N . ASP A 1 188 ? 9.142 -6.005 14.717 1.00 90.12 188 ASP A N 1
ATOM 1527 C CA . ASP A 1 188 ? 8.625 -6.696 13.538 1.00 90.12 188 ASP A CA 1
ATOM 1528 C C . ASP A 1 188 ? 7.200 -7.208 13.772 1.00 90.12 188 ASP A C 1
ATOM 1530 O O . ASP A 1 188 ? 6.381 -7.164 12.852 1.00 90.12 188 ASP A O 1
ATOM 1534 N N . ARG A 1 189 ? 6.853 -7.610 15.003 1.00 93.00 189 ARG A N 1
ATOM 1535 C CA . ARG A 1 189 ? 5.472 -7.955 15.359 1.00 93.00 189 ARG A CA 1
ATOM 1536 C C . ARG A 1 189 ? 4.554 -6.730 15.386 1.00 93.00 189 ARG A C 1
ATOM 1538 O O . ARG A 1 189 ? 3.475 -6.789 14.797 1.00 93.00 189 ARG A O 1
ATOM 1545 N N . ALA A 1 190 ? 4.982 -5.617 15.983 1.00 92.19 190 ALA A N 1
ATOM 1546 C CA . ALA A 1 190 ? 4.189 -4.384 16.097 1.00 92.19 190 ALA A CA 1
ATOM 1547 C C . ALA A 1 190 ? 3.760 -3.802 14.734 1.00 92.19 190 ALA A C 1
ATOM 1549 O O . ALA A 1 190 ? 2.701 -3.186 14.596 1.00 92.19 190 ALA A O 1
ATOM 1550 N N . VAL A 1 191 ? 4.547 -4.040 13.684 1.00 88.75 191 VAL A N 1
ATOM 1551 C CA . VAL A 1 191 ? 4.234 -3.631 12.307 1.00 88.75 191 VAL A CA 1
ATOM 1552 C C . VAL A 1 191 ? 2.927 -4.247 11.769 1.00 88.75 191 VAL A C 1
ATOM 1554 O O . VAL A 1 191 ? 2.287 -3.643 10.896 1.00 88.75 191 VAL A O 1
ATOM 1557 N N . TYR A 1 192 ? 2.512 -5.410 12.287 1.00 91.00 192 TYR A N 1
ATOM 1558 C CA . TYR A 1 192 ? 1.292 -6.119 11.875 1.00 91.00 192 TYR A CA 1
ATOM 1559 C C . TYR A 1 192 ? -0.003 -5.501 12.397 1.00 91.00 192 TYR A C 1
ATOM 1561 O O . TYR A 1 192 ? -1.076 -6.006 12.063 1.00 91.00 192 TYR A O 1
ATOM 1569 N N . LEU A 1 193 ? 0.072 -4.407 13.160 1.00 92.06 193 LEU A N 1
ATOM 1570 C CA . LEU A 1 193 ? -1.117 -3.655 13.536 1.00 92.06 193 LEU A CA 1
ATOM 1571 C C . LEU A 1 193 ? -1.979 -3.335 12.302 1.00 92.06 193 LEU A C 1
ATOM 1573 O O . LEU A 1 193 ? -1.447 -2.891 11.270 1.00 92.06 193 LEU A O 1
ATOM 1577 N N . PRO A 1 194 ? -3.299 -3.572 12.385 1.00 91.69 194 PRO A N 1
ATOM 1578 C CA . PRO A 1 194 ? -4.198 -3.399 11.259 1.00 91.69 194 PRO A CA 1
ATOM 1579 C C . PRO A 1 194 ? -4.198 -1.947 10.772 1.00 91.69 194 PRO A C 1
ATOM 1581 O O . PRO A 1 194 ? -4.116 -0.986 11.529 1.00 91.69 194 PRO A O 1
ATOM 1584 N N . THR A 1 195 ? -4.294 -1.777 9.456 1.00 90.38 195 THR A N 1
ATOM 1585 C CA . THR A 1 195 ? -4.418 -0.466 8.811 1.00 90.38 195 THR A CA 1
ATOM 1586 C C . THR A 1 195 ? -5.575 -0.504 7.826 1.00 90.38 195 THR A C 1
ATOM 1588 O O . THR A 1 195 ? -5.943 -1.575 7.350 1.00 90.38 195 THR A O 1
ATOM 1591 N N . SER A 1 196 ? -6.089 0.656 7.409 1.00 91.56 196 SER A N 1
ATOM 1592 C CA . SER A 1 196 ? -7.124 0.711 6.357 1.00 91.56 196 SER A CA 1
ATOM 1593 C C . SER A 1 196 ? -6.700 0.109 5.003 1.00 91.56 196 SER A C 1
ATOM 1595 O O . SER A 1 196 ? -7.544 -0.084 4.136 1.00 91.56 196 SER A O 1
ATOM 1597 N N . VAL A 1 197 ? -5.406 -0.167 4.787 1.00 89.50 197 VAL A N 1
ATOM 1598 C CA . VAL A 1 197 ? -4.912 -0.875 3.591 1.00 89.50 197 VAL A CA 1
ATOM 1599 C C . VAL A 1 197 ? -4.978 -2.396 3.787 1.00 89.50 197 VAL A C 1
ATOM 1601 O O . VAL A 1 197 ? -5.225 -3.135 2.834 1.00 89.50 197 VAL A O 1
ATOM 1604 N N . THR A 1 198 ? -4.791 -2.890 5.013 1.00 91.62 198 THR A N 1
ATOM 1605 C CA . THR A 1 198 ? -4.669 -4.326 5.324 1.00 91.62 198 THR A CA 1
ATOM 1606 C C . THR A 1 198 ? -5.922 -4.945 5.950 1.00 91.62 198 THR A C 1
ATOM 1608 O O . THR A 1 198 ? -6.120 -6.152 5.809 1.00 91.62 198 THR A O 1
ATOM 1611 N N . SER A 1 199 ? -6.791 -4.144 6.572 1.00 95.00 199 SER A N 1
ATOM 1612 C CA . SER A 1 199 ? -7.980 -4.586 7.312 1.00 95.00 199 SER A CA 1
ATOM 1613 C C . SER A 1 199 ? -9.244 -3.853 6.852 1.00 95.00 199 SER A C 1
ATOM 1615 O O . SER A 1 199 ? -9.269 -2.625 6.756 1.00 95.00 199 SER A O 1
ATOM 1617 N N . GLU A 1 200 ? -10.307 -4.620 6.583 1.00 96.75 200 GLU A N 1
ATOM 1618 C CA . GLU A 1 200 ? -11.647 -4.082 6.302 1.00 96.75 200 GLU A CA 1
ATOM 1619 C C . GLU A 1 200 ? -12.212 -3.356 7.523 1.00 96.75 200 GLU A C 1
ATOM 1621 O O . GLU A 1 200 ? -12.759 -2.269 7.376 1.00 96.75 200 GLU A O 1
ATOM 1626 N N . ASN A 1 201 ? -12.012 -3.906 8.723 1.00 96.56 201 ASN A N 1
ATOM 1627 C CA . ASN A 1 201 ? -12.501 -3.312 9.965 1.00 96.56 201 ASN A CA 1
ATOM 1628 C C . ASN A 1 201 ? -11.850 -1.944 10.209 1.00 96.56 201 ASN A C 1
ATOM 1630 O O . ASN A 1 201 ? -12.542 -0.959 10.443 1.00 96.56 201 ASN A O 1
ATOM 1634 N N . ALA A 1 202 ? -10.526 -1.854 10.028 1.00 94.69 202 ALA A N 1
ATOM 1635 C CA . ALA A 1 202 ? -9.802 -0.585 10.121 1.00 94.69 202 ALA A CA 1
ATOM 1636 C C . ALA A 1 202 ? -10.248 0.430 9.057 1.00 94.69 202 ALA A C 1
ATOM 1638 O O . ALA A 1 202 ? -10.217 1.635 9.297 1.00 94.69 202 ALA A O 1
ATOM 1639 N N . PHE A 1 203 ? -10.643 -0.034 7.866 1.00 95.94 203 PHE A N 1
ATOM 1640 C CA . PHE A 1 203 ? -11.231 0.837 6.852 1.00 95.94 203 PHE A CA 1
ATOM 1641 C C . PHE A 1 203 ? -12.595 1.360 7.314 1.00 95.94 203 PHE A C 1
ATOM 1643 O O . PHE A 1 203 ? -12.804 2.568 7.307 1.00 95.94 203 PHE A O 1
ATOM 1650 N N . ILE A 1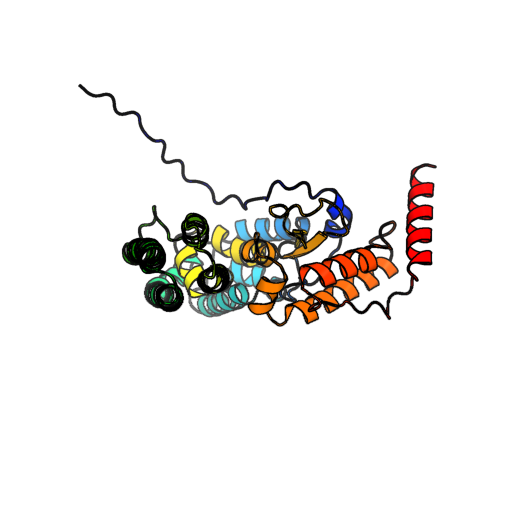 204 ? -13.503 0.475 7.730 1.00 96.69 204 ILE A N 1
ATOM 1651 C CA . ILE A 1 204 ? -14.864 0.834 8.151 1.00 96.69 204 ILE A CA 1
ATOM 1652 C C . ILE A 1 204 ? -14.808 1.855 9.288 1.00 96.69 204 ILE A C 1
ATOM 1654 O O . ILE A 1 204 ? -15.344 2.949 9.138 1.00 96.69 204 ILE A O 1
ATOM 1658 N N . VAL A 1 205 ? -14.078 1.549 10.364 1.00 93.56 205 VAL A N 1
ATOM 1659 C CA . VAL A 1 205 ? -13.954 2.428 11.538 1.00 93.56 205 VAL A CA 1
ATOM 1660 C C . VAL A 1 205 ? -13.408 3.802 11.153 1.00 93.56 205 VAL A C 1
ATOM 1662 O O . VAL A 1 205 ? -13.963 4.825 11.542 1.00 93.56 205 VAL A O 1
ATOM 1665 N N . LYS A 1 206 ? -12.348 3.847 10.336 1.00 91.88 206 LYS A N 1
ATOM 1666 C CA . LYS A 1 206 ? -11.716 5.111 9.937 1.00 91.88 206 LYS A CA 1
ATOM 1667 C C . 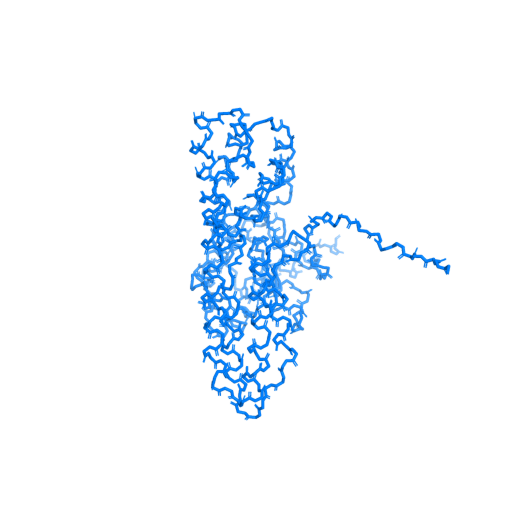LYS A 1 206 ? -12.617 5.988 9.059 1.00 91.88 206 LYS A C 1
ATOM 1669 O O . LYS A 1 206 ? -12.483 7.212 9.081 1.00 91.88 206 LYS A O 1
ATOM 1674 N N . TYR A 1 207 ? -13.452 5.375 8.223 1.00 95.25 207 TYR A N 1
ATOM 1675 C CA . TYR A 1 207 ? -14.159 6.070 7.149 1.00 95.25 207 TYR A CA 1
ATOM 1676 C C . TYR A 1 207 ? -15.674 6.211 7.370 1.00 95.25 207 TYR A C 1
ATOM 1678 O O . TYR A 1 207 ? -16.301 6.929 6.601 1.00 95.25 207 TYR A O 1
ATOM 1686 N N . ALA A 1 208 ? -16.261 5.604 8.408 1.00 95.06 208 ALA A N 1
ATOM 1687 C CA . ALA A 1 208 ? -17.710 5.641 8.657 1.00 95.06 208 ALA A CA 1
ATOM 1688 C C . ALA A 1 208 ? -18.285 7.050 8.891 1.00 95.06 208 ALA A C 1
ATOM 1690 O O . ALA A 1 208 ? -19.430 7.312 8.533 1.00 95.06 208 ALA A O 1
ATOM 1691 N N . ASP A 1 209 ? -17.484 7.966 9.434 1.00 92.56 209 ASP A N 1
ATOM 1692 C CA . ASP A 1 209 ? -17.875 9.365 9.655 1.00 92.56 209 ASP A CA 1
ATOM 1693 C C . ASP A 1 209 ? -17.440 10.310 8.524 1.00 92.56 209 ASP A C 1
ATOM 1695 O O . ASP A 1 209 ? -17.596 11.527 8.627 1.00 92.56 209 ASP A O 1
ATOM 1699 N N . ARG A 1 210 ? -16.848 9.775 7.451 1.00 95.12 210 ARG A N 1
ATOM 1700 C CA . ARG A 1 210 ? -16.384 10.570 6.308 1.00 95.12 210 ARG A CA 1
ATOM 1701 C C . ARG A 1 210 ? -17.492 10.741 5.280 1.00 95.12 210 ARG A C 1
ATOM 1703 O O . ARG A 1 210 ? -18.462 9.993 5.251 1.00 95.12 210 ARG A O 1
ATOM 1710 N N . THR A 1 211 ? -17.338 11.732 4.415 1.00 96.81 211 THR A N 1
ATOM 1711 C CA . THR A 1 211 ? -18.295 11.976 3.329 1.00 96.81 211 THR A CA 1
ATOM 1712 C C . THR A 1 211 ? -18.218 10.884 2.259 1.00 96.81 211 THR A C 1
ATOM 1714 O O . THR A 1 211 ? -17.164 10.272 2.048 1.00 96.81 211 THR A O 1
ATOM 1717 N N . GLN A 1 212 ? -19.305 10.677 1.510 1.00 97.06 212 GLN A N 1
ATOM 1718 C CA . GLN A 1 212 ? -19.337 9.756 0.370 1.00 97.06 212 GLN A CA 1
ATOM 1719 C C . GLN A 1 212 ? -18.178 10.010 -0.603 1.00 97.06 212 GLN A C 1
ATOM 1721 O O . GLN A 1 212 ? -17.527 9.068 -1.056 1.00 97.06 212 GLN A O 1
ATOM 1726 N N . GLN A 1 213 ? -17.883 11.274 -0.899 1.00 97.12 213 GLN A N 1
ATOM 1727 C CA . GLN A 1 213 ? -16.821 11.668 -1.818 1.00 97.12 213 GLN A CA 1
ATOM 1728 C C . GLN A 1 213 ? -15.450 11.240 -1.284 1.00 97.12 213 GLN A C 1
ATOM 1730 O O . GLN A 1 213 ? -14.645 10.675 -2.028 1.00 97.12 213 GLN A O 1
ATOM 1735 N N . GLU A 1 214 ? -15.176 11.447 0.005 1.00 97.50 214 GLU A N 1
ATOM 1736 C CA . GLU A 1 214 ? -13.925 11.011 0.633 1.00 97.50 214 GLU A CA 1
ATOM 1737 C C . GLU A 1 214 ? -13.772 9.488 0.608 1.00 97.50 214 GLU A C 1
ATOM 1739 O O . GLU A 1 214 ? -12.707 8.987 0.232 1.00 97.50 214 GLU A O 1
ATOM 1744 N N . ILE A 1 215 ? -14.834 8.750 0.943 1.00 98.25 215 ILE A N 1
ATOM 1745 C CA . ILE A 1 215 ? -14.842 7.281 0.938 1.00 98.25 215 ILE A CA 1
ATOM 1746 C C . ILE A 1 215 ? -14.620 6.754 -0.488 1.00 98.25 215 ILE A C 1
ATOM 1748 O O . ILE A 1 215 ? -13.755 5.903 -0.718 1.00 98.25 215 ILE A O 1
ATOM 1752 N N . ALA A 1 216 ? -15.351 7.291 -1.467 1.00 98.00 216 ALA A N 1
ATOM 1753 C CA . ALA A 1 216 ? -15.262 6.886 -2.866 1.00 98.00 216 ALA A CA 1
ATOM 1754 C C . ALA A 1 216 ? -13.861 7.134 -3.439 1.00 98.00 216 ALA A C 1
ATOM 1756 O O . ALA A 1 216 ? -13.256 6.242 -4.042 1.00 98.00 216 ALA A O 1
ATOM 1757 N N . LYS A 1 217 ? -13.302 8.329 -3.206 1.00 97.94 217 LYS A N 1
ATOM 1758 C CA . LYS A 1 217 ? -11.936 8.674 -3.622 1.00 97.94 217 LYS A CA 1
ATOM 1759 C C . LYS A 1 217 ? -10.913 7.775 -2.937 1.00 97.94 217 LYS A C 1
ATOM 1761 O O . LYS A 1 217 ? -9.968 7.309 -3.576 1.00 97.94 217 LYS A O 1
ATOM 1766 N N . ARG A 1 218 ? -11.100 7.467 -1.652 1.00 96.81 218 ARG A N 1
ATOM 1767 C CA . ARG A 1 218 ? -10.193 6.593 -0.904 1.00 96.81 218 ARG A CA 1
ATOM 1768 C C . ARG A 1 218 ? -10.074 5.196 -1.516 1.00 96.81 218 ARG A C 1
ATOM 1770 O O . ARG A 1 218 ? -8.970 4.651 -1.485 1.00 96.81 218 ARG A O 1
ATOM 1777 N N . LEU A 1 219 ? -11.141 4.637 -2.092 1.00 97.31 219 LEU A N 1
ATOM 1778 C CA . LEU A 1 219 ? -11.096 3.316 -2.737 1.00 97.31 219 LEU A CA 1
ATOM 1779 C C . LEU A 1 219 ? -10.142 3.251 -3.936 1.00 97.31 219 LEU A C 1
ATOM 1781 O O . LEU A 1 219 ? -9.675 2.167 -4.283 1.00 97.31 219 LEU A O 1
ATOM 1785 N N . ILE A 1 220 ? -9.859 4.390 -4.577 1.00 95.56 220 ILE A N 1
ATOM 1786 C CA . ILE A 1 220 ? -9.066 4.427 -5.807 1.00 95.56 220 ILE A CA 1
ATOM 1787 C C . ILE A 1 220 ? -7.717 5.131 -5.654 1.00 95.56 220 ILE A C 1
ATOM 1789 O O . ILE A 1 220 ? -6.753 4.773 -6.331 1.00 95.56 220 ILE A O 1
ATOM 1793 N N . ARG A 1 221 ? -7.600 6.079 -4.718 1.00 95.88 221 ARG A N 1
ATOM 1794 C CA . ARG A 1 221 ? -6.352 6.812 -4.462 1.00 95.88 221 ARG A CA 1
ATOM 1795 C C . ARG A 1 221 ? -5.194 5.907 -4.043 1.00 95.88 221 ARG A C 1
ATOM 1797 O O . ARG A 1 221 ? -4.048 6.205 -4.361 1.00 95.88 221 ARG A O 1
ATOM 1804 N N . THR A 1 222 ? -5.458 4.775 -3.390 1.00 94.69 222 THR A N 1
ATOM 1805 C CA . THR A 1 222 ? -4.412 3.788 -3.061 1.00 94.69 222 THR A CA 1
ATOM 1806 C C . THR A 1 222 ? -3.762 3.158 -4.281 1.00 94.69 222 THR A C 1
ATOM 1808 O O . THR A 1 222 ? -2.647 2.657 -4.169 1.00 94.69 222 THR A O 1
ATOM 1811 N N . SER A 1 223 ? -4.425 3.195 -5.434 1.00 94.69 223 SER A N 1
ATOM 1812 C CA . SER A 1 223 ? -3.922 2.659 -6.698 1.00 94.69 223 SER A CA 1
ATOM 1813 C C . SER A 1 223 ? -3.108 3.678 -7.499 1.00 94.69 223 SER A C 1
ATOM 1815 O O . SER A 1 223 ? -2.584 3.326 -8.555 1.00 94.69 223 SER A O 1
ATOM 1817 N N . LEU A 1 224 ? -2.992 4.927 -7.028 1.00 95.81 224 LEU A N 1
ATOM 1818 C CA . LEU A 1 224 ? -2.187 5.966 -7.670 1.00 95.81 224 LEU A CA 1
ATOM 1819 C C . LEU A 1 224 ? -0.732 5.514 -7.808 1.00 95.81 224 LEU A C 1
ATOM 1821 O O . LEU A 1 224 ? -0.121 5.098 -6.830 1.00 95.81 224 LEU A O 1
ATOM 1825 N N . ALA A 1 225 ? -0.170 5.640 -9.004 1.00 95.50 225 ALA A N 1
ATOM 1826 C CA . ALA A 1 225 ? 1.241 5.398 -9.252 1.00 95.50 225 ALA A CA 1
ATOM 1827 C C . ALA A 1 225 ? 2.112 6.488 -8.600 1.00 95.50 225 ALA A C 1
ATOM 1829 O O . ALA A 1 225 ? 2.005 7.675 -8.922 1.00 95.50 225 ALA A O 1
ATOM 1830 N N . THR A 1 226 ? 3.009 6.077 -7.712 1.00 94.56 226 THR A N 1
ATOM 1831 C CA . THR A 1 226 ? 3.946 6.927 -6.970 1.00 94.56 226 THR A CA 1
ATOM 1832 C C . THR A 1 226 ? 5.365 6.386 -7.071 1.00 94.56 226 THR A C 1
ATOM 1834 O O . THR A 1 226 ? 5.560 5.196 -7.300 1.00 94.56 226 THR A O 1
ATOM 1837 N N . ILE A 1 227 ? 6.364 7.254 -6.907 1.00 94.75 227 ILE A N 1
ATOM 1838 C CA . ILE A 1 227 ? 7.767 6.829 -6.853 1.00 94.75 227 ILE A CA 1
ATOM 1839 C C . ILE A 1 227 ? 8.101 6.382 -5.435 1.00 94.75 227 ILE A C 1
ATOM 1841 O O . ILE A 1 227 ? 7.840 7.109 -4.478 1.00 94.75 227 ILE A O 1
ATOM 1845 N N . GLU A 1 228 ? 8.673 5.191 -5.339 1.00 93.94 228 GLU A N 1
ATOM 1846 C CA . GLU A 1 228 ? 9.189 4.571 -4.126 1.00 93.94 228 GLU A CA 1
ATOM 1847 C C . GLU A 1 228 ? 10.707 4.503 -4.176 1.00 93.94 228 GLU A C 1
ATOM 1849 O O . GLU A 1 228 ? 11.261 4.086 -5.197 1.00 93.94 228 GLU A O 1
ATOM 1854 N N . HIS A 1 229 ? 11.365 4.783 -3.056 1.00 94.19 229 HIS A N 1
ATOM 1855 C CA . HIS A 1 229 ? 12.750 4.385 -2.851 1.00 94.19 229 HIS A CA 1
ATOM 1856 C C . HIS A 1 229 ? 12.845 2.899 -2.462 1.00 94.19 229 HIS A C 1
ATOM 1858 O O . HIS A 1 229 ? 12.182 2.449 -1.528 1.00 94.19 229 HIS A O 1
ATOM 1864 N N . ILE A 1 230 ? 13.691 2.121 -3.142 1.00 94.88 230 ILE A N 1
ATOM 1865 C CA . ILE A 1 230 ? 13.928 0.705 -2.815 1.00 94.88 230 ILE A CA 1
ATOM 1866 C C . ILE A 1 230 ? 14.638 0.599 -1.459 1.00 94.88 230 ILE A C 1
ATOM 1868 O O . ILE A 1 230 ? 14.172 -0.141 -0.586 1.00 94.88 230 ILE A O 1
ATOM 1872 N N . LYS A 1 231 ? 15.722 1.367 -1.286 1.00 92.62 231 LYS A N 1
ATOM 1873 C CA . LYS A 1 231 ? 16.364 1.691 -0.008 1.00 92.62 231 LYS A CA 1
ATOM 1874 C C . LYS A 1 231 ? 15.744 2.990 0.518 1.00 92.62 231 LYS A C 1
ATOM 1876 O O . LYS A 1 231 ? 15.869 3.999 -0.179 1.00 92.62 231 LYS A O 1
ATOM 1881 N N . PRO A 1 232 ? 15.074 3.002 1.682 1.00 85.62 232 PRO A N 1
ATOM 1882 C CA . PRO A 1 232 ? 14.398 4.193 2.191 1.00 85.62 232 PRO A CA 1
ATOM 1883 C C . PRO A 1 232 ? 15.326 5.409 2.308 1.00 85.62 232 PRO A C 1
ATOM 1885 O O . PRO A 1 232 ? 16.484 5.280 2.690 1.00 85.62 232 PRO A O 1
ATOM 1888 N N . ASN A 1 233 ? 14.810 6.615 2.050 1.00 81.00 233 ASN A N 1
ATOM 1889 C CA . ASN A 1 233 ? 15.597 7.850 2.186 1.00 81.00 233 ASN A CA 1
ATOM 1890 C C . ASN A 1 233 ? 16.078 8.089 3.633 1.00 81.00 233 ASN A C 1
ATOM 1892 O O . ASN A 1 233 ? 17.153 8.637 3.835 1.00 81.00 233 ASN A O 1
ATOM 1896 N N . SER A 1 234 ? 15.312 7.637 4.635 1.00 77.31 234 SER A N 1
ATOM 1897 C CA . SER A 1 234 ? 15.710 7.674 6.053 1.00 77.31 234 SER A CA 1
ATOM 1898 C C . SER A 1 234 ? 16.912 6.786 6.376 1.00 77.31 234 SER A C 1
ATOM 1900 O O . SER A 1 234 ? 17.514 6.947 7.427 1.00 77.31 234 SER A O 1
ATOM 1902 N N . GLU A 1 235 ? 17.245 5.846 5.492 1.00 79.38 235 GLU A N 1
ATOM 1903 C CA . GLU A 1 235 ? 18.409 4.968 5.604 1.00 79.38 235 GLU A CA 1
ATOM 1904 C C . GLU A 1 235 ? 19.479 5.350 4.569 1.00 79.38 235 GLU A C 1
ATOM 1906 O O . GLU A 1 235 ? 20.208 4.487 4.092 1.00 79.38 235 GLU A O 1
ATOM 1911 N N . GLU A 1 236 ? 19.558 6.624 4.164 1.00 82.62 236 GLU A N 1
ATOM 1912 C CA . GLU A 1 236 ? 20.515 7.107 3.151 1.00 82.62 236 GLU A CA 1
ATOM 1913 C C . GLU A 1 236 ? 20.297 6.443 1.778 1.00 82.62 236 GLU A C 1
ATOM 1915 O O . GLU A 1 236 ? 21.223 5.994 1.096 1.00 82.62 236 GLU A O 1
ATOM 1920 N N . GLY A 1 237 ? 19.033 6.285 1.388 1.00 83.31 237 GLY A N 1
ATOM 1921 C CA . GLY A 1 237 ? 18.650 5.883 0.040 1.00 83.31 237 GLY A CA 1
ATOM 1922 C C . GLY A 1 237 ? 18.922 6.988 -0.979 1.00 83.31 237 GLY A C 1
ATOM 1923 O O . GLY A 1 237 ? 18.421 8.100 -0.840 1.00 83.31 237 GLY A O 1
ATOM 1924 N N . GLU A 1 238 ? 19.663 6.678 -2.041 1.00 86.50 238 GLU A N 1
ATOM 1925 C CA . GLU A 1 238 ? 19.993 7.653 -3.085 1.00 86.50 238 GLU A CA 1
ATOM 1926 C C . GLU A 1 238 ? 18.747 8.134 -3.851 1.00 86.50 238 GLU A C 1
ATOM 1928 O O . GLU A 1 238 ? 17.820 7.364 -4.120 1.00 86.50 238 GLU A O 1
ATOM 1933 N N . ASN A 1 239 ? 18.754 9.404 -4.267 1.00 88.62 239 ASN A N 1
ATOM 1934 C CA . ASN A 1 239 ? 17.694 10.024 -5.069 1.00 88.62 239 ASN A CA 1
ATOM 1935 C C . ASN A 1 239 ? 17.958 9.864 -6.575 1.00 88.62 239 ASN A C 1
ATOM 1937 O O . ASN A 1 239 ? 18.069 10.843 -7.314 1.00 88.62 239 ASN A O 1
ATOM 1941 N N . ASN A 1 240 ? 18.084 8.621 -7.038 1.00 91.06 240 ASN A N 1
ATOM 1942 C CA . ASN A 1 240 ? 18.316 8.312 -8.446 1.00 91.06 240 ASN A CA 1
ATOM 1943 C C . ASN A 1 240 ? 17.428 7.166 -8.938 1.00 91.06 240 ASN A C 1
ATOM 1945 O O . ASN A 1 240 ? 16.839 6.413 -8.163 1.00 91.06 240 ASN A O 1
ATOM 1949 N N . ILE A 1 241 ? 17.351 7.019 -10.261 1.00 91.56 241 ILE A N 1
ATOM 1950 C CA . ILE A 1 241 ? 16.472 6.031 -10.888 1.00 91.56 241 ILE A CA 1
ATOM 1951 C C . ILE A 1 241 ? 16.840 4.580 -10.522 1.00 91.56 241 ILE A C 1
ATOM 1953 O O . ILE A 1 241 ? 15.964 3.723 -10.522 1.00 91.56 241 ILE A O 1
ATOM 1957 N N . ALA A 1 242 ? 18.098 4.294 -10.159 1.00 93.12 242 ALA A N 1
ATOM 1958 C CA . ALA A 1 242 ? 18.537 2.958 -9.741 1.00 93.12 242 ALA A CA 1
ATOM 1959 C C . ALA A 1 242 ? 17.947 2.535 -8.388 1.00 93.12 242 ALA A C 1
ATOM 1961 O O . ALA A 1 242 ? 17.829 1.340 -8.111 1.00 93.12 242 ALA A O 1
ATOM 1962 N N . ASN A 1 243 ? 17.565 3.509 -7.563 1.00 95.00 243 ASN A N 1
ATOM 1963 C CA . ASN A 1 243 ? 16.892 3.300 -6.291 1.00 95.00 243 ASN A CA 1
ATOM 1964 C C . ASN A 1 243 ? 15.373 3.523 -6.382 1.00 95.00 243 ASN A C 1
ATOM 1966 O O . ASN A 1 243 ? 14.708 3.521 -5.352 1.00 95.00 243 ASN A O 1
ATOM 1970 N N . PHE A 1 244 ? 14.801 3.707 -7.578 1.00 95.38 244 PHE A N 1
ATOM 1971 C CA . PHE A 1 244 ? 13.375 3.996 -7.740 1.00 95.38 244 PHE A CA 1
ATOM 1972 C C . PHE A 1 244 ? 12.577 2.862 -8.374 1.00 95.38 244 PHE A C 1
ATOM 1974 O O . PHE A 1 244 ? 12.958 2.272 -9.386 1.00 95.38 244 PHE A O 1
ATOM 1981 N N . MET A 1 245 ? 11.385 2.639 -7.822 1.00 95.19 245 MET A N 1
ATOM 1982 C CA . MET A 1 245 ? 10.325 1.852 -8.448 1.00 95.19 245 MET A CA 1
ATOM 1983 C C . MET A 1 245 ? 9.027 2.645 -8.492 1.00 95.19 245 MET A C 1
ATOM 1985 O O . MET A 1 245 ? 8.754 3.473 -7.623 1.00 95.19 245 MET A O 1
ATOM 1989 N N . LEU A 1 246 ? 8.198 2.363 -9.495 1.00 95.25 246 LEU A N 1
ATOM 1990 C CA . LEU A 1 246 ? 6.834 2.870 -9.524 1.00 95.25 246 LEU A CA 1
ATOM 1991 C C . LEU A 1 246 ? 5.934 1.909 -8.734 1.00 95.25 246 LEU A C 1
ATOM 1993 O O . LEU A 1 246 ? 5.748 0.758 -9.129 1.00 95.25 246 LEU A O 1
ATOM 1997 N N . THR A 1 247 ? 5.382 2.370 -7.617 1.00 96.31 247 THR A N 1
ATOM 1998 C CA . THR A 1 247 ? 4.517 1.593 -6.715 1.00 96.31 247 THR A CA 1
ATOM 1999 C C . THR A 1 247 ? 3.139 2.233 -6.603 1.00 96.31 247 THR A C 1
ATOM 2001 O O . THR A 1 247 ? 2.946 3.392 -6.960 1.00 96.31 247 THR A O 1
ATOM 2004 N N . SER A 1 248 ? 2.145 1.479 -6.132 1.00 95.88 248 SER A N 1
ATOM 2005 C CA . SER A 1 248 ? 0.849 2.067 -5.795 1.00 95.88 248 SER A CA 1
ATOM 2006 C C . SER A 1 248 ? 0.975 2.821 -4.470 1.00 95.88 248 SER A C 1
ATOM 2008 O O . SER A 1 248 ? 1.582 2.279 -3.545 1.00 95.88 248 SER A O 1
ATOM 2010 N N . ALA A 1 249 ? 0.339 3.982 -4.329 1.00 95.06 249 ALA A N 1
ATOM 2011 C CA . ALA A 1 249 ? 0.398 4.810 -3.124 1.00 95.06 249 ALA A CA 1
ATOM 2012 C C . ALA A 1 249 ? 0.033 4.041 -1.843 1.00 95.06 249 ALA A C 1
ATOM 2014 O O . ALA A 1 249 ? 0.640 4.250 -0.799 1.00 95.06 249 ALA A O 1
ATOM 2015 N N . GLY A 1 250 ? -0.917 3.102 -1.914 1.00 93.81 250 GLY A N 1
ATOM 2016 C CA . GLY A 1 250 ? -1.261 2.241 -0.780 1.00 93.81 250 GLY A CA 1
ATOM 2017 C C . GLY A 1 250 ? -0.108 1.338 -0.336 1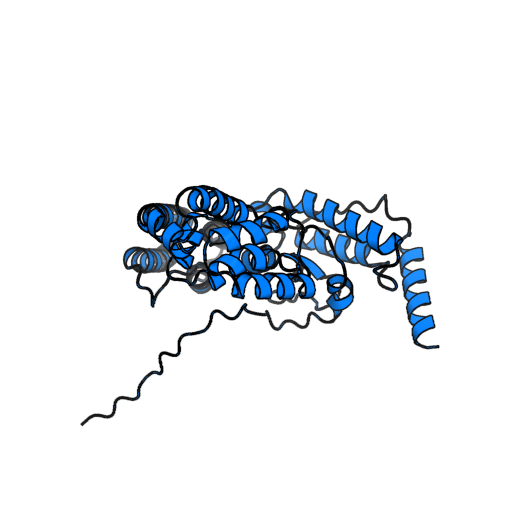.00 93.81 250 GLY A C 1
ATOM 2018 O O . GLY A 1 250 ? 0.066 1.118 0.856 1.00 93.81 250 GLY A O 1
ATOM 2019 N N . ALA A 1 251 ? 0.702 0.852 -1.278 1.00 94.06 251 ALA A N 1
ATOM 2020 C CA . ALA A 1 251 ? 1.875 0.036 -0.980 1.00 94.06 251 ALA A CA 1
ATOM 2021 C C . ALA A 1 251 ? 3.028 0.879 -0.433 1.00 94.06 251 ALA A C 1
ATOM 2023 O O . ALA A 1 251 ? 3.626 0.481 0.562 1.00 94.06 251 ALA A O 1
ATOM 2024 N N . ASN A 1 252 ? 3.260 2.053 -1.026 1.00 93.75 252 ASN A N 1
ATOM 2025 C CA . ASN A 1 252 ? 4.248 3.020 -0.549 1.00 93.75 252 ASN A CA 1
ATOM 2026 C C . ASN A 1 252 ? 3.969 3.440 0.893 1.00 93.75 252 ASN A C 1
ATOM 2028 O O . ASN A 1 252 ? 4.786 3.239 1.784 1.00 93.75 252 ASN A O 1
ATOM 2032 N N . ASN A 1 253 ? 2.744 3.890 1.162 1.00 89.88 253 ASN A N 1
ATOM 2033 C CA . ASN A 1 253 ? 2.340 4.309 2.500 1.00 89.88 253 ASN A CA 1
ATOM 2034 C C . ASN A 1 253 ? 2.382 3.157 3.512 1.00 89.88 253 ASN A C 1
ATOM 2036 O O . ASN A 1 253 ? 2.699 3.377 4.681 1.00 89.88 253 ASN A O 1
ATOM 2040 N N . LEU A 1 254 ? 2.039 1.932 3.090 1.00 89.81 254 LEU A N 1
ATOM 2041 C CA . LEU A 1 254 ? 2.078 0.779 3.985 1.00 89.81 254 LEU A CA 1
ATOM 2042 C C . LEU A 1 254 ? 3.513 0.407 4.360 1.00 89.81 254 LEU A C 1
ATOM 2044 O O . LEU A 1 254 ? 3.752 0.110 5.535 1.00 89.81 254 LEU A O 1
ATOM 2048 N N . ARG A 1 255 ? 4.424 0.419 3.376 1.00 90.31 255 ARG A N 1
ATOM 2049 C CA . ARG A 1 255 ? 5.842 0.116 3.566 1.00 90.31 255 ARG A CA 1
ATOM 2050 C C . ARG A 1 255 ? 6.542 1.224 4.353 1.00 90.31 255 ARG A C 1
ATOM 2052 O O . ARG A 1 255 ? 7.261 0.912 5.297 1.00 90.31 255 ARG A O 1
ATOM 2059 N N . SER A 1 256 ? 6.295 2.492 4.027 1.00 86.44 256 SER A N 1
ATOM 2060 C CA . SER A 1 256 ? 6.936 3.646 4.669 1.00 86.44 256 SER A CA 1
ATOM 2061 C C . SER A 1 256 ? 8.471 3.500 4.644 1.00 86.44 256 SER A C 1
ATOM 2063 O O . SER A 1 256 ? 9.059 3.223 3.602 1.00 86.44 256 SER A O 1
ATOM 2065 N N . ASN A 1 257 ? 9.135 3.632 5.789 1.00 83.00 257 ASN A N 1
ATOM 2066 C CA . ASN A 1 257 ? 10.570 3.427 5.977 1.00 83.00 257 ASN A CA 1
ATOM 2067 C C . ASN A 1 257 ? 10.971 1.963 6.228 1.00 83.00 257 ASN A C 1
ATOM 2069 O O . ASN A 1 257 ? 12.136 1.699 6.501 1.00 83.00 257 ASN A O 1
ATOM 2073 N N . MET A 1 258 ? 10.047 1.001 6.154 1.00 86.94 258 MET A N 1
ATOM 2074 C CA . MET A 1 258 ? 10.374 -0.397 6.420 1.00 86.94 258 MET A CA 1
ATOM 2075 C C . MET A 1 258 ? 11.387 -0.931 5.393 1.00 86.94 258 MET A C 1
ATOM 2077 O O . MET A 1 258 ? 11.174 -0.782 4.181 1.00 86.94 258 MET A O 1
ATOM 2081 N N . PRO A 1 259 ? 12.452 -1.622 5.836 1.00 90.62 259 PRO A N 1
ATOM 2082 C CA . PRO A 1 259 ? 13.367 -2.313 4.937 1.00 90.62 259 PRO A CA 1
ATOM 2083 C C . PRO A 1 259 ? 12.654 -3.342 4.051 1.00 90.62 259 PRO A C 1
ATOM 2085 O O . PRO A 1 259 ? 11.756 -4.060 4.500 1.00 90.62 259 PRO A O 1
ATOM 2088 N N . LEU A 1 260 ? 13.083 -3.462 2.791 1.00 94.94 260 LEU A N 1
ATOM 2089 C CA . LEU A 1 260 ? 12.396 -4.287 1.790 1.00 94.94 260 LEU A CA 1
ATOM 2090 C C . LEU A 1 260 ? 12.308 -5.754 2.214 1.00 94.94 260 LEU A C 1
ATOM 2092 O O . LEU A 1 260 ? 11.250 -6.366 2.096 1.00 94.94 260 LEU A O 1
ATOM 2096 N N . TYR A 1 261 ? 13.394 -6.322 2.744 1.00 93.75 261 TYR A N 1
ATOM 2097 C CA . TYR A 1 261 ? 13.397 -7.713 3.196 1.00 93.75 261 TYR A CA 1
ATOM 2098 C C . TYR A 1 261 ? 12.353 -7.978 4.299 1.00 93.75 261 TYR A C 1
ATOM 2100 O O . TYR A 1 261 ? 11.725 -9.036 4.284 1.00 93.75 261 TYR A O 1
ATOM 2108 N N . LYS A 1 262 ? 12.112 -7.022 5.211 1.00 90.62 262 LYS A N 1
ATOM 2109 C CA . LYS A 1 262 ? 11.058 -7.135 6.233 1.00 90.62 262 LYS A CA 1
ATOM 2110 C C . LYS A 1 262 ? 9.674 -7.069 5.595 1.00 90.62 262 LYS A C 1
ATOM 2112 O O . LYS A 1 262 ? 8.819 -7.895 5.898 1.00 90.62 262 LYS A O 1
ATOM 2117 N N . PHE A 1 263 ? 9.486 -6.171 4.630 1.00 93.88 263 PHE A N 1
ATOM 2118 C CA . PHE A 1 263 ? 8.223 -6.058 3.903 1.00 93.88 263 PHE A CA 1
ATOM 2119 C C . PHE A 1 263 ? 7.886 -7.329 3.099 1.00 93.88 263 PHE A C 1
ATOM 2121 O O . PHE A 1 263 ? 6.729 -7.742 3.046 1.00 93.88 263 PHE A O 1
ATOM 2128 N N . ILE A 1 264 ? 8.897 -8.016 2.551 1.00 96.00 264 ILE A N 1
ATOM 2129 C CA . ILE A 1 264 ? 8.741 -9.330 1.901 1.00 96.00 264 ILE A CA 1
ATOM 2130 C C . ILE A 1 264 ? 8.264 -10.403 2.888 1.00 96.00 264 ILE A C 1
ATOM 2132 O O . ILE A 1 264 ? 7.452 -11.237 2.500 1.00 96.00 264 ILE A O 1
ATOM 2136 N N . ASN A 1 265 ? 8.702 -10.379 4.154 1.00 92.06 265 ASN A N 1
ATOM 2137 C CA . ASN A 1 265 ? 8.207 -11.337 5.153 1.00 92.06 265 ASN A CA 1
ATOM 2138 C C . ASN A 1 265 ? 6.689 -11.195 5.356 1.00 92.06 265 ASN A C 1
ATOM 2140 O O . ASN A 1 265 ? 5.995 -12.197 5.493 1.00 92.06 265 ASN A O 1
ATOM 2144 N N . MET A 1 266 ? 6.172 -9.961 5.331 1.00 90.31 266 MET A N 1
ATOM 2145 C CA . MET A 1 266 ? 4.733 -9.695 5.444 1.00 90.31 266 MET A CA 1
ATOM 2146 C C . MET A 1 266 ? 3.962 -10.064 4.173 1.00 90.31 266 MET A C 1
ATOM 2148 O O . MET A 1 266 ? 2.808 -10.486 4.232 1.00 90.31 266 MET A O 1
ATOM 2152 N N . PHE A 1 267 ? 4.590 -9.882 3.009 1.00 94.25 267 PHE A N 1
ATOM 2153 C CA . PHE A 1 267 ? 3.978 -10.111 1.703 1.00 94.25 267 PHE A CA 1
ATOM 2154 C C . PHE A 1 267 ? 4.887 -10.991 0.825 1.00 94.25 267 PHE A C 1
ATOM 2156 O O . PHE A 1 267 ? 5.547 -10.489 -0.089 1.00 94.25 267 PHE A O 1
ATOM 2163 N N . PRO A 1 268 ? 4.882 -12.325 1.023 1.00 95.94 268 PRO A N 1
ATOM 2164 C CA . PRO A 1 268 ? 5.832 -13.235 0.368 1.00 95.94 268 PRO A CA 1
ATOM 2165 C C . PRO A 1 268 ? 5.747 -13.280 -1.164 1.00 95.94 268 PRO A C 1
ATOM 2167 O O . PRO A 1 268 ? 6.662 -13.755 -1.825 1.00 95.94 268 PRO A O 1
ATOM 2170 N N . ASN A 1 269 ? 4.663 -12.767 -1.755 1.00 97.38 269 ASN A N 1
ATOM 2171 C CA . ASN A 1 269 ? 4.487 -12.696 -3.207 1.00 97.38 269 ASN A CA 1
ATOM 2172 C C . ASN A 1 269 ? 5.219 -11.515 -3.873 1.00 97.38 269 ASN A C 1
ATOM 2174 O O . ASN A 1 269 ? 5.228 -11.440 -5.104 1.00 97.38 269 ASN A O 1
ATOM 2178 N N . ILE A 1 270 ? 5.823 -10.601 -3.104 1.00 98.12 270 ILE A N 1
ATOM 2179 C CA . ILE A 1 270 ? 6.549 -9.438 -3.640 1.00 98.12 270 ILE A CA 1
ATOM 2180 C C . ILE A 1 270 ? 7.583 -9.831 -4.712 1.00 98.12 270 ILE A C 1
ATOM 2182 O O . ILE A 1 270 ? 7.522 -9.241 -5.788 1.00 98.12 270 ILE A O 1
ATOM 2186 N N . PRO A 1 271 ? 8.469 -10.835 -4.527 1.00 98.44 271 PRO A N 1
ATOM 2187 C CA . PRO A 1 271 ? 9.449 -11.202 -5.555 1.00 98.44 271 PRO A CA 1
ATOM 2188 C C . PRO A 1 271 ? 8.815 -11.530 -6.913 1.00 98.44 271 PRO A C 1
ATOM 2190 O O . PRO A 1 271 ? 9.244 -11.026 -7.951 1.00 98.44 271 PRO A O 1
ATOM 2193 N N . LYS A 1 272 ? 7.712 -12.290 -6.904 1.00 98.44 272 LYS A N 1
ATOM 2194 C CA . LYS A 1 272 ? 6.939 -12.624 -8.109 1.00 98.44 272 LYS A CA 1
ATOM 2195 C C . LYS A 1 272 ? 6.348 -11.381 -8.776 1.00 98.44 272 LYS A C 1
ATOM 2197 O O . LYS A 1 272 ? 6.307 -11.298 -10.004 1.00 98.44 272 LYS A O 1
ATOM 2202 N N . TYR A 1 273 ? 5.847 -10.429 -7.994 1.00 98.50 273 TYR A N 1
ATOM 2203 C CA . TYR A 1 273 ? 5.278 -9.191 -8.528 1.00 98.50 273 TYR A CA 1
ATOM 2204 C C . TYR A 1 273 ? 6.350 -8.223 -9.035 1.00 98.50 273 TYR A C 1
ATOM 2206 O O . TYR A 1 273 ? 6.135 -7.613 -10.081 1.00 98.50 273 TYR A O 1
ATOM 2214 N N . CYS A 1 274 ? 7.514 -8.150 -8.387 1.00 98.38 274 CYS A N 1
ATOM 2215 C CA . CYS A 1 274 ? 8.683 -7.424 -8.881 1.00 98.38 274 CYS A CA 1
ATOM 2216 C C . CYS A 1 274 ? 9.140 -7.953 -10.246 1.00 98.38 274 CYS A C 1
ATOM 2218 O O . CYS A 1 274 ? 9.353 -7.151 -11.153 1.00 98.38 274 CYS A O 1
ATOM 2220 N N . GLN A 1 275 ? 9.200 -9.278 -10.435 1.00 98.44 275 GLN A N 1
ATOM 2221 C CA . GLN A 1 275 ? 9.537 -9.855 -11.742 1.00 98.44 275 GLN A CA 1
ATOM 2222 C C . GLN A 1 275 ? 8.514 -9.465 -12.818 1.00 98.44 275 GLN A C 1
ATOM 2224 O O . GLN A 1 275 ? 8.869 -9.013 -13.902 1.00 98.44 275 GLN A O 1
ATOM 2229 N N . LYS A 1 276 ? 7.214 -9.572 -12.517 1.00 97.94 276 LYS A N 1
ATOM 2230 C CA . LYS A 1 276 ? 6.167 -9.149 -13.463 1.00 97.94 276 LYS A CA 1
ATOM 2231 C C . LYS A 1 276 ? 6.269 -7.663 -13.801 1.00 97.94 276 LYS A C 1
ATOM 2233 O O . LYS A 1 276 ? 6.087 -7.293 -14.955 1.00 97.94 276 LYS A O 1
ATOM 2238 N N . HIS A 1 277 ? 6.550 -6.827 -12.806 1.00 97.81 277 HIS A N 1
ATOM 2239 C CA . HIS A 1 277 ? 6.722 -5.393 -12.990 1.00 97.81 277 HIS A CA 1
ATOM 2240 C C . HIS A 1 277 ? 7.903 -5.082 -13.913 1.00 97.81 277 HIS A C 1
ATOM 2242 O O . HIS A 1 277 ? 7.733 -4.314 -14.860 1.00 97.81 277 HIS A O 1
ATOM 2248 N N . ILE A 1 278 ? 9.071 -5.703 -13.693 1.00 97.81 278 ILE A N 1
ATOM 2249 C CA . ILE A 1 278 ? 10.229 -5.439 -14.552 1.00 97.81 278 ILE A CA 1
ATOM 2250 C C . ILE A 1 278 ? 10.017 -5.957 -15.975 1.00 97.81 278 ILE A C 1
ATOM 2252 O O . ILE A 1 278 ? 10.385 -5.260 -16.913 1.00 97.81 278 ILE A O 1
ATOM 2256 N N . ASN A 1 279 ? 9.331 -7.090 -16.159 1.00 97.81 279 ASN A N 1
ATOM 2257 C CA . ASN A 1 279 ? 8.986 -7.585 -17.494 1.00 97.81 279 ASN A CA 1
ATOM 2258 C C . ASN A 1 279 ? 8.119 -6.570 -18.257 1.00 97.81 279 ASN A C 1
ATOM 2260 O O . ASN A 1 279 ? 8.395 -6.267 -19.414 1.00 97.81 279 ASN A O 1
ATOM 2264 N N . GLN A 1 280 ? 7.129 -5.956 -17.594 1.00 97.19 280 GLN A N 1
ATOM 2265 C CA . GLN A 1 280 ? 6.343 -4.886 -18.218 1.00 97.19 280 GLN A CA 1
ATOM 2266 C C . GLN A 1 280 ? 7.207 -3.668 -18.572 1.00 97.19 280 GLN A C 1
ATOM 2268 O O . GLN A 1 280 ? 7.004 -3.055 -19.617 1.00 97.19 280 GLN A O 1
ATOM 2273 N N . ILE A 1 281 ? 8.176 -3.302 -17.728 1.00 96.44 281 ILE A N 1
ATOM 2274 C CA . ILE A 1 281 ? 9.102 -2.203 -18.029 1.00 96.44 281 ILE A CA 1
ATOM 2275 C C . ILE A 1 281 ? 10.001 -2.546 -19.222 1.00 96.44 281 ILE A C 1
ATOM 2277 O O . ILE A 1 281 ? 10.183 -1.698 -20.092 1.00 96.44 281 ILE A O 1
ATOM 2281 N N . ILE A 1 282 ? 10.506 -3.777 -19.303 1.00 96.44 282 ILE A N 1
ATOM 2282 C CA . ILE A 1 282 ? 11.283 -4.283 -20.441 1.00 96.44 282 ILE A CA 1
ATOM 2283 C C . ILE A 1 282 ? 10.490 -4.129 -21.743 1.00 96.44 282 ILE A C 1
ATOM 2285 O O . ILE A 1 282 ? 10.982 -3.510 -22.687 1.00 96.44 282 ILE A O 1
ATOM 2289 N N . GLU A 1 283 ? 9.236 -4.586 -21.775 1.00 96.31 283 GLU A N 1
ATOM 2290 C CA . GLU A 1 283 ? 8.371 -4.427 -22.950 1.00 96.31 283 GLU A CA 1
ATOM 2291 C C . GLU A 1 283 ? 8.181 -2.951 -23.339 1.00 96.31 283 GLU A C 1
ATOM 2293 O O . GLU A 1 283 ? 8.157 -2.600 -24.521 1.00 96.31 283 GLU A O 1
ATOM 2298 N N . LEU A 1 284 ? 8.029 -2.063 -22.352 1.00 95.44 284 LEU A N 1
ATOM 2299 C CA . LEU A 1 284 ? 7.866 -0.626 -22.585 1.00 95.44 284 LEU A CA 1
ATOM 2300 C C . LEU A 1 284 ? 9.154 0.016 -23.114 1.00 95.44 284 LEU A C 1
ATOM 2302 O O . LEU A 1 284 ? 9.082 0.872 -24.000 1.00 95.44 284 LEU A O 1
ATOM 2306 N N . ILE A 1 285 ? 10.323 -0.419 -22.634 1.00 94.81 285 ILE A N 1
ATOM 2307 C CA . ILE A 1 285 ? 11.622 -0.012 -23.182 1.00 94.81 285 ILE A CA 1
ATOM 2308 C C . ILE A 1 285 ? 11.744 -0.477 -24.634 1.00 94.81 285 ILE A C 1
ATOM 2310 O O . ILE A 1 285 ? 12.109 0.316 -25.502 1.00 94.81 285 ILE A O 1
ATOM 2314 N N . HIS A 1 286 ? 11.378 -1.724 -24.940 1.00 94.44 286 HIS A N 1
ATOM 2315 C CA . HIS A 1 286 ? 11.425 -2.248 -26.308 1.00 94.44 286 HIS A CA 1
ATOM 2316 C C . HIS A 1 286 ? 10.524 -1.473 -27.271 1.00 94.44 286 HIS A C 1
ATOM 2318 O O . HIS A 1 286 ? 10.907 -1.282 -28.424 1.00 94.44 286 HIS A O 1
ATOM 2324 N N . LYS A 1 287 ? 9.386 -0.968 -26.778 1.00 94.12 287 LYS A N 1
ATOM 2325 C CA . LYS A 1 287 ? 8.459 -0.067 -27.489 1.00 94.12 287 LYS A CA 1
ATOM 2326 C C . LYS A 1 287 ? 8.936 1.393 -27.540 1.00 94.12 287 LYS A C 1
ATOM 2328 O O . LYS A 1 287 ? 8.244 2.247 -28.087 1.00 94.12 287 LYS A O 1
ATOM 2333 N N . GLY A 1 288 ? 10.091 1.710 -26.955 1.00 91.81 288 GLY A N 1
ATOM 2334 C CA . GLY A 1 288 ? 10.679 3.047 -26.957 1.00 91.81 288 GLY A CA 1
ATOM 2335 C C . GLY A 1 288 ? 10.033 4.045 -25.989 1.00 91.81 288 GLY A C 1
ATOM 2336 O O . GLY A 1 288 ? 10.250 5.245 -26.148 1.00 91.81 288 GLY A O 1
ATOM 2337 N N . GLN A 1 289 ? 9.259 3.590 -24.995 1.00 90.94 289 GLN A N 1
ATOM 2338 C CA . GLN A 1 289 ? 8.574 4.466 -24.026 1.00 90.94 289 GLN A CA 1
ATOM 2339 C C . GLN A 1 289 ? 9.466 4.926 -22.863 1.00 90.94 289 GLN A C 1
ATOM 2341 O O . GLN A 1 289 ? 9.052 5.766 -22.066 1.00 90.94 289 GLN A O 1
ATOM 2346 N N . LEU A 1 290 ? 10.691 4.404 -22.778 1.00 90.75 290 LEU A N 1
ATOM 2347 C CA . LEU A 1 290 ? 11.679 4.775 -21.765 1.00 90.75 290 LEU A CA 1
ATOM 2348 C C . LEU A 1 290 ? 13.077 4.973 -22.390 1.00 90.75 290 LEU A C 1
ATOM 2350 O O . LEU A 1 290 ? 14.087 4.565 -21.822 1.00 90.75 290 LEU A O 1
ATOM 2354 N N . LYS A 1 291 ? 13.122 5.580 -23.588 1.00 90.00 291 LYS A N 1
ATOM 2355 C CA . LYS A 1 291 ? 14.376 5.907 -24.292 1.00 90.00 291 LYS A CA 1
ATOM 2356 C C . LYS A 1 291 ? 15.308 6.737 -23.406 1.00 90.00 291 LYS A C 1
ATOM 2358 O O . LYS A 1 291 ? 14.844 7.626 -22.690 1.00 90.00 291 LYS A O 1
ATOM 2363 N N . GLY A 1 292 ? 16.605 6.446 -23.463 1.00 90.50 292 GLY A N 1
ATOM 2364 C CA . GLY A 1 292 ? 17.613 7.089 -22.617 1.00 90.50 292 GLY A CA 1
ATOM 2365 C C . GLY A 1 292 ? 17.680 6.548 -21.187 1.00 90.50 292 GLY A C 1
ATOM 2366 O O . GLY A 1 292 ? 18.362 7.136 -20.357 1.00 90.50 292 GLY A O 1
ATOM 2367 N N . ASN A 1 293 ? 16.961 5.465 -20.882 1.00 93.25 293 ASN A N 1
ATOM 2368 C CA . ASN A 1 293 ? 17.022 4.763 -19.595 1.00 93.25 293 ASN A CA 1
ATOM 2369 C C . ASN A 1 293 ? 17.092 3.238 -19.801 1.00 93.25 293 ASN A C 1
ATOM 2371 O O . ASN A 1 293 ? 16.577 2.460 -18.995 1.00 93.25 293 ASN A O 1
ATOM 2375 N N . GLU A 1 294 ? 17.690 2.789 -20.903 1.00 95.75 294 GLU A N 1
ATOM 2376 C CA . GLU A 1 294 ? 17.813 1.378 -21.259 1.00 95.75 294 GLU A CA 1
ATOM 2377 C C . GLU A 1 294 ? 18.599 0.567 -20.204 1.00 95.75 294 GLU A C 1
ATOM 2379 O O . GLU A 1 294 ? 18.421 -0.642 -20.088 1.00 95.75 294 GLU A O 1
ATOM 2384 N N . THR A 1 295 ? 19.435 1.186 -19.373 1.00 95.94 295 THR A N 1
ATOM 2385 C CA . THR A 1 295 ? 20.158 0.491 -18.291 1.00 95.94 295 THR A CA 1
ATOM 2386 C C . THR A 1 295 ? 19.322 0.303 -17.021 1.00 95.94 295 THR A C 1
ATOM 2388 O O . THR A 1 295 ? 19.771 -0.370 -16.088 1.00 95.94 295 THR A O 1
ATOM 2391 N N . TYR A 1 296 ? 18.109 0.869 -16.957 1.00 96.38 296 TYR A N 1
ATOM 2392 C CA . TYR A 1 296 ? 17.249 0.825 -15.771 1.00 96.38 296 TYR A CA 1
ATOM 2393 C C . TYR A 1 296 ? 17.027 -0.594 -15.211 1.00 96.38 296 TYR A C 1
ATOM 2395 O O . TYR A 1 296 ? 17.226 -0.766 -14.003 1.00 96.38 296 TYR A O 1
ATOM 2403 N N . PRO A 1 297 ? 16.706 -1.630 -16.021 1.00 97.19 297 PRO A N 1
ATOM 2404 C CA . PRO A 1 297 ? 16.492 -2.976 -15.487 1.00 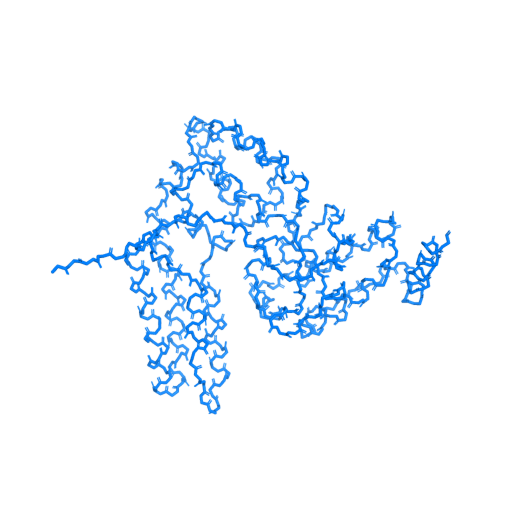97.19 297 PRO A CA 1
ATOM 2405 C C . PRO A 1 297 ? 17.709 -3.550 -14.753 1.00 97.19 297 PRO A C 1
ATOM 2407 O O . PRO A 1 297 ? 17.559 -4.145 -13.687 1.00 97.19 297 PRO A O 1
ATOM 2410 N N . TYR A 1 298 ? 18.921 -3.307 -15.261 1.00 97.06 298 TYR A N 1
ATOM 2411 C CA . TYR A 1 298 ? 20.165 -3.737 -14.614 1.00 97.06 298 TYR A CA 1
ATOM 2412 C C . TYR A 1 298 ? 20.431 -2.987 -13.308 1.00 97.06 298 TYR A C 1
ATOM 2414 O O . TYR A 1 298 ? 20.790 -3.594 -12.300 1.00 97.06 298 TYR A O 1
ATOM 2422 N N . LYS A 1 299 ? 20.229 -1.665 -13.317 1.00 95.19 299 LYS A N 1
ATOM 2423 C CA . LYS A 1 299 ? 20.403 -0.804 -12.140 1.00 95.19 299 LYS A CA 1
ATOM 2424 C C . LYS A 1 299 ? 19.492 -1.251 -10.992 1.00 95.19 299 LYS A C 1
ATOM 2426 O O . LYS A 1 299 ? 19.967 -1.501 -9.887 1.00 95.19 299 LYS A O 1
ATOM 2431 N N . VAL A 1 300 ? 18.202 -1.429 -11.275 1.00 96.44 300 VAL A N 1
ATOM 2432 C CA . VAL A 1 300 ? 17.213 -1.832 -10.266 1.00 96.44 300 VAL A CA 1
ATOM 2433 C C . VAL A 1 300 ? 17.378 -3.286 -9.827 1.00 96.44 300 VAL A C 1
ATOM 2435 O O . VAL A 1 300 ? 17.178 -3.568 -8.647 1.00 96.44 300 VAL A O 1
ATOM 2438 N N . LYS A 1 301 ? 17.812 -4.201 -10.709 1.00 97.12 301 LYS A N 1
ATOM 2439 C CA . LYS A 1 301 ? 18.163 -5.583 -10.329 1.00 97.12 301 LYS A CA 1
ATOM 2440 C C . LYS A 1 301 ? 19.188 -5.616 -9.195 1.00 97.12 301 LYS A C 1
ATOM 2442 O O . LYS A 1 301 ? 18.974 -6.326 -8.215 1.00 97.12 301 LYS A O 1
ATOM 2447 N N . ASN A 1 302 ? 20.257 -4.828 -9.304 1.00 95.38 302 ASN A N 1
ATOM 2448 C CA . ASN A 1 302 ? 21.310 -4.785 -8.288 1.00 95.38 302 ASN A CA 1
ATOM 2449 C C . ASN A 1 302 ? 20.790 -4.230 -6.956 1.00 95.38 302 ASN A C 1
ATOM 2451 O O . ASN A 1 302 ? 21.017 -4.831 -5.905 1.00 95.38 302 ASN A O 1
ATOM 2455 N N . THR A 1 303 ? 20.044 -3.121 -6.996 1.00 96.25 303 THR A N 1
ATOM 2456 C CA . THR A 1 303 ? 19.461 -2.522 -5.788 1.00 96.25 303 THR A CA 1
ATOM 2457 C C . THR A 1 303 ? 18.470 -3.473 -5.119 1.00 96.25 303 THR A C 1
ATOM 2459 O O . THR A 1 303 ? 18.556 -3.701 -3.916 1.00 96.25 303 THR A O 1
ATOM 2462 N N . LEU A 1 304 ? 17.564 -4.096 -5.880 1.00 97.44 304 LEU A N 1
ATOM 2463 C CA . LEU A 1 304 ? 16.601 -5.056 -5.337 1.00 97.44 304 LEU A CA 1
ATOM 2464 C C . LEU A 1 304 ? 17.282 -6.271 -4.718 1.00 97.44 304 LEU A C 1
ATOM 2466 O O . LEU A 1 304 ? 16.891 -6.667 -3.622 1.00 97.44 304 LEU A O 1
ATOM 2470 N N . ALA A 1 305 ? 18.303 -6.838 -5.362 1.00 97.62 305 ALA A N 1
ATOM 2471 C CA . ALA A 1 305 ? 19.047 -7.966 -4.810 1.00 97.62 305 ALA A CA 1
ATOM 2472 C C . ALA A 1 305 ? 19.676 -7.615 -3.454 1.00 97.62 305 ALA A C 1
ATOM 2474 O O . ALA A 1 305 ? 19.533 -8.377 -2.498 1.00 97.62 305 ALA A O 1
ATOM 2475 N N . ARG A 1 306 ? 20.282 -6.427 -3.334 1.00 96.50 306 ARG A N 1
ATOM 2476 C CA . ARG A 1 306 ? 20.874 -5.947 -2.079 1.00 96.50 306 ARG A CA 1
ATOM 2477 C C . ARG A 1 306 ? 19.824 -5.712 -0.990 1.00 96.50 306 ARG A C 1
ATOM 2479 O O . ARG A 1 306 ? 19.888 -6.334 0.067 1.00 96.50 306 ARG A O 1
ATOM 2486 N N . GLU A 1 307 ? 18.826 -4.869 -1.255 1.00 96.31 307 GLU A N 1
ATOM 2487 C CA . GLU A 1 307 ? 17.845 -4.440 -0.239 1.00 96.31 307 GLU A CA 1
ATOM 2488 C C . GLU A 1 307 ? 16.880 -5.565 0.179 1.00 96.31 307 GLU A C 1
ATOM 2490 O O . GLU A 1 307 ? 16.324 -5.562 1.282 1.00 96.31 307 GLU A O 1
ATOM 2495 N N . SER A 1 308 ? 16.685 -6.563 -0.687 1.00 96.62 308 SER A N 1
ATOM 2496 C CA . SER A 1 308 ? 15.897 -7.760 -0.376 1.00 96.62 308 SER A CA 1
ATOM 2497 C C . SER A 1 308 ? 16.705 -8.882 0.285 1.00 96.62 308 SER A C 1
ATOM 2499 O O . SER A 1 308 ? 16.117 -9.915 0.609 1.00 96.62 308 SER A O 1
ATOM 2501 N N . LYS A 1 309 ? 18.021 -8.709 0.490 1.00 96.25 309 LYS A N 1
ATOM 2502 C CA . LYS A 1 309 ? 18.946 -9.763 0.952 1.00 96.25 309 LYS A CA 1
ATOM 2503 C C . LYS A 1 309 ? 18.886 -11.022 0.073 1.00 96.25 309 LYS A C 1
ATOM 2505 O O . LYS A 1 309 ? 18.739 -12.133 0.573 1.00 96.25 309 LYS A O 1
ATOM 2510 N N . GLY A 1 310 ? 18.924 -10.835 -1.246 1.00 96.56 310 GLY A N 1
ATOM 2511 C CA . GLY A 1 310 ? 18.918 -11.910 -2.244 1.00 96.56 310 GLY A CA 1
ATOM 2512 C C . GLY A 1 310 ? 17.552 -12.550 -2.512 1.00 96.56 310 GLY A C 1
ATOM 2513 O O . GLY A 1 310 ? 17.455 -13.444 -3.343 1.00 96.56 310 GLY A O 1
ATOM 2514 N N . ARG A 1 311 ? 16.475 -12.097 -1.857 1.00 97.19 311 ARG A N 1
ATOM 2515 C CA . ARG A 1 311 ? 15.119 -12.649 -2.057 1.00 97.19 311 ARG A CA 1
ATOM 2516 C C . ARG A 1 311 ? 14.474 -12.214 -3.371 1.00 97.19 311 ARG A C 1
ATOM 2518 O O . ARG A 1 311 ? 13.501 -12.822 -3.806 1.00 97.19 311 ARG A O 1
ATOM 2525 N N . ILE A 1 312 ? 14.980 -11.145 -3.979 1.00 98.00 312 ILE A N 1
ATOM 2526 C CA . ILE A 1 312 ? 14.584 -10.674 -5.303 1.00 98.00 312 ILE A CA 1
ATOM 2527 C C . ILE A 1 312 ? 15.825 -10.664 -6.182 1.00 98.00 312 ILE A C 1
ATOM 2529 O O . ILE A 1 312 ? 16.672 -9.783 -6.063 1.00 98.00 312 ILE A O 1
ATOM 2533 N N . ILE A 1 313 ? 15.900 -11.623 -7.097 1.00 96.62 313 ILE A N 1
ATOM 2534 C CA . ILE A 1 313 ? 16.905 -11.664 -8.155 1.00 96.62 313 ILE A CA 1
ATOM 2535 C C . ILE A 1 313 ? 16.135 -11.591 -9.465 1.00 96.62 313 ILE A C 1
ATOM 2537 O O . ILE A 1 313 ? 15.489 -12.557 -9.858 1.00 96.62 313 ILE A O 1
ATOM 2541 N N . LEU A 1 314 ? 16.144 -10.416 -10.098 1.00 97.56 314 LEU A N 1
ATOM 2542 C CA . LEU A 1 314 ? 15.404 -10.220 -11.340 1.00 97.56 314 LEU A CA 1
ATOM 2543 C C . LEU A 1 314 ? 16.044 -11.018 -12.479 1.00 97.56 314 LEU A C 1
ATOM 2545 O O . LEU A 1 314 ? 17.249 -10.895 -12.734 1.00 97.56 314 LEU A O 1
ATOM 2549 N N . ASP A 1 315 ? 15.226 -11.780 -13.191 1.00 97.81 315 ASP A N 1
ATOM 2550 C CA . ASP A 1 315 ? 15.588 -12.352 -14.479 1.00 97.81 315 ASP A CA 1
ATOM 2551 C C . ASP A 1 315 ? 15.429 -11.291 -15.577 1.00 97.81 315 ASP A C 1
ATOM 2553 O O . ASP A 1 315 ? 14.405 -10.611 -15.652 1.00 97.81 315 ASP A O 1
ATOM 2557 N N . LEU A 1 316 ? 16.474 -11.124 -16.384 1.00 97.44 316 LEU A N 1
ATOM 2558 C CA . LEU A 1 316 ? 16.543 -10.170 -17.494 1.00 97.44 316 LEU A CA 1
ATOM 2559 C C . LEU A 1 316 ? 16.861 -10.882 -18.821 1.00 97.44 316 LEU A C 1
ATOM 2561 O O . LEU A 1 316 ? 17.270 -10.219 -19.767 1.00 97.44 316 LEU A O 1
ATOM 2565 N N . SER A 1 317 ? 16.707 -12.207 -18.883 1.00 95.25 317 SER A N 1
ATOM 2566 C CA . SER A 1 317 ? 16.931 -13.037 -20.077 1.00 95.25 317 SER A CA 1
ATOM 2567 C C . SER A 1 317 ? 16.167 -12.535 -21.309 1.00 95.25 317 SER A C 1
ATOM 2569 O O . SER A 1 317 ? 16.724 -12.460 -22.398 1.00 95.25 317 SER A O 1
ATOM 2571 N N . GLU A 1 318 ? 14.932 -12.077 -21.112 1.00 93.19 318 GLU A N 1
ATOM 2572 C CA . GLU A 1 318 ? 14.069 -11.507 -22.157 1.00 93.19 318 GLU A CA 1
ATOM 2573 C C . GLU A 1 318 ? 14.460 -10.077 -22.575 1.00 93.19 318 GLU A C 1
ATOM 2575 O O . GLU A 1 318 ? 13.807 -9.446 -23.413 1.00 93.19 318 GLU A O 1
ATOM 2580 N N . TYR A 1 319 ? 15.502 -9.495 -21.974 1.00 97.12 319 TYR A N 1
ATOM 2581 C CA . TYR A 1 319 ? 15.916 -8.144 -22.305 1.00 97.12 319 TYR A CA 1
ATOM 2582 C C . TYR A 1 319 ? 16.824 -8.127 -23.536 1.00 97.12 319 TYR A C 1
ATOM 2584 O O . TYR A 1 319 ? 17.990 -8.489 -23.472 1.00 97.12 319 TYR A O 1
ATOM 2592 N N . LYS A 1 320 ? 16.295 -7.627 -24.662 1.00 94.75 320 LYS A N 1
ATOM 2593 C CA . LYS A 1 320 ? 17.014 -7.579 -25.952 1.00 94.75 320 LYS A CA 1
ATOM 2594 C C . LYS A 1 320 ? 18.346 -6.817 -25.956 1.00 94.75 320 LYS A C 1
ATOM 2596 O O . LYS A 1 320 ? 19.094 -6.931 -26.918 1.00 94.75 320 LYS A O 1
ATOM 2601 N N . TYR A 1 321 ? 18.583 -5.954 -24.969 1.00 93.75 321 TYR A N 1
ATOM 2602 C CA . TYR A 1 321 ? 19.829 -5.205 -24.865 1.00 93.75 321 TYR A CA 1
ATOM 2603 C C . TYR A 1 321 ? 20.752 -5.942 -23.913 1.00 93.75 321 TYR A C 1
ATOM 2605 O O . TYR A 1 321 ? 20.363 -6.182 -22.774 1.00 93.75 321 TYR A O 1
ATOM 2613 N N . THR A 1 322 ? 21.986 -6.206 -24.341 1.00 95.56 322 THR A N 1
ATOM 2614 C CA . THR A 1 322 ? 23.071 -6.466 -23.391 1.00 95.56 322 THR A CA 1
ATOM 2615 C C . THR A 1 322 ? 23.301 -5.227 -22.516 1.00 95.56 322 THR A C 1
ATOM 2617 O O . THR A 1 322 ? 22.787 -4.132 -22.789 1.00 95.56 322 THR A O 1
ATOM 2620 N N . ARG A 1 323 ? 24.087 -5.363 -21.443 1.00 93.75 323 ARG A N 1
ATOM 2621 C CA . ARG A 1 323 ? 24.400 -4.218 -20.578 1.00 93.75 323 ARG A CA 1
ATOM 2622 C C . ARG A 1 323 ? 25.155 -3.138 -21.356 1.00 93.75 323 ARG A C 1
ATOM 2624 O O . ARG A 1 323 ? 24.852 -1.954 -21.209 1.00 93.75 323 ARG A O 1
ATOM 2631 N N . GLU A 1 324 ? 26.087 -3.551 -22.203 1.00 95.12 324 GLU A N 1
ATOM 2632 C CA . GLU A 1 324 ? 26.899 -2.701 -23.066 1.00 95.12 324 GLU A CA 1
ATOM 2633 C C . GLU A 1 324 ? 26.023 -1.993 -24.107 1.00 95.12 324 GLU A C 1
ATOM 2635 O O . GLU A 1 324 ? 26.113 -0.771 -24.262 1.00 95.12 324 GLU A O 1
ATOM 2640 N N . ASP A 1 325 ? 25.100 -2.719 -24.746 1.00 94.50 325 ASP A N 1
ATOM 2641 C CA . ASP A 1 325 ? 24.172 -2.139 -25.722 1.00 94.50 325 ASP A CA 1
ATOM 2642 C C . ASP A 1 325 ? 23.226 -1.123 -25.087 1.00 94.50 325 ASP A C 1
ATOM 2644 O O . ASP A 1 325 ? 22.952 -0.074 -25.679 1.00 94.50 325 ASP A O 1
ATOM 2648 N N . ALA A 1 326 ? 22.744 -1.409 -23.875 1.00 94.31 326 ALA A N 1
ATOM 2649 C CA . ALA A 1 326 ? 21.913 -0.494 -23.106 1.00 94.31 326 ALA A CA 1
ATOM 2650 C C . ALA A 1 326 ? 22.676 0.798 -22.771 1.00 94.31 326 ALA A C 1
ATOM 2652 O O . ALA A 1 326 ? 22.155 1.894 -22.979 1.00 94.31 326 ALA A O 1
ATOM 2653 N N . MET A 1 327 ? 23.933 0.694 -22.324 1.00 93.19 327 MET A N 1
ATOM 2654 C CA . MET A 1 327 ? 24.787 1.861 -22.066 1.00 93.19 327 MET A CA 1
ATOM 2655 C C . MET A 1 327 ? 25.056 2.669 -23.341 1.00 93.19 327 MET A C 1
ATOM 2657 O O . MET A 1 327 ? 24.988 3.902 -23.331 1.00 93.19 327 MET A O 1
ATOM 2661 N N . ALA A 1 328 ? 25.323 1.994 -24.461 1.00 92.81 328 ALA A N 1
ATOM 2662 C CA . ALA A 1 328 ? 25.520 2.647 -25.748 1.00 92.81 328 ALA A CA 1
ATOM 2663 C C . ALA A 1 328 ? 24.237 3.344 -26.239 1.00 92.81 328 ALA A C 1
ATOM 2665 O O . ALA A 1 328 ? 24.308 4.445 -26.793 1.00 92.81 328 ALA A O 1
ATOM 2666 N N . ALA A 1 329 ? 23.064 2.739 -26.024 1.00 90.62 329 ALA A N 1
ATOM 2667 C CA . ALA A 1 329 ? 21.768 3.326 -26.358 1.00 90.62 329 ALA A CA 1
ATOM 2668 C C . ALA A 1 329 ? 21.493 4.605 -25.557 1.00 90.62 329 ALA A C 1
ATOM 2670 O O . ALA A 1 329 ? 21.169 5.629 -26.167 1.00 90.62 329 ALA A O 1
ATOM 2671 N N . GLU A 1 330 ? 21.722 4.583 -24.240 1.00 90.94 330 GLU A N 1
ATOM 2672 C CA . GLU A 1 330 ? 21.617 5.776 -23.394 1.00 90.94 330 GLU A CA 1
ATOM 2673 C C . GLU A 1 330 ? 22.563 6.878 -23.884 1.00 90.94 330 GLU A C 1
ATOM 2675 O O . GLU A 1 330 ? 22.130 8.002 -24.140 1.00 90.94 330 GLU A O 1
ATOM 2680 N N . LYS A 1 331 ? 23.845 6.555 -24.117 1.00 90.00 331 LYS A N 1
ATOM 2681 C CA . LYS A 1 331 ? 24.849 7.527 -24.584 1.00 90.00 331 LYS A CA 1
ATOM 2682 C C . LYS A 1 331 ? 24.463 8.168 -25.921 1.00 90.00 331 LYS A C 1
ATOM 2684 O O . LYS A 1 331 ? 24.595 9.381 -26.085 1.00 90.00 331 LYS A O 1
ATOM 2689 N N . ARG A 1 332 ? 23.951 7.377 -26.874 1.00 90.00 332 ARG A N 1
ATOM 2690 C CA . ARG A 1 332 ? 23.436 7.890 -28.158 1.00 90.00 332 ARG A CA 1
ATOM 2691 C C . ARG A 1 332 ? 22.243 8.821 -27.962 1.00 90.00 332 ARG A C 1
ATOM 2693 O O . ARG A 1 332 ? 22.146 9.820 -28.668 1.00 90.00 332 ARG A O 1
ATOM 2700 N N . HIS A 1 333 ? 21.343 8.499 -27.035 1.00 87.75 333 HIS A N 1
ATOM 2701 C CA . HIS A 1 333 ? 20.191 9.343 -26.734 1.00 87.75 333 HIS A CA 1
ATOM 2702 C C . HIS A 1 333 ? 20.615 10.698 -26.161 1.00 87.75 333 HIS A C 1
ATOM 2704 O O . HIS A 1 333 ? 20.167 11.723 -26.663 1.00 87.75 333 HIS A O 1
ATOM 2710 N N . TYR A 1 334 ? 21.525 10.709 -25.183 1.00 83.88 334 TYR A N 1
ATOM 2711 C CA . TYR A 1 334 ? 22.045 11.950 -24.605 1.00 83.88 334 TYR A CA 1
ATOM 2712 C C . TYR A 1 334 ? 22.785 12.807 -25.632 1.00 83.88 334 TYR A C 1
ATOM 2714 O O . TYR A 1 334 ? 22.546 14.009 -25.701 1.00 83.88 334 TYR A O 1
ATOM 2722 N N . LYS A 1 335 ? 23.618 12.199 -26.490 1.00 83.00 335 LYS A N 1
ATOM 2723 C CA . LYS A 1 335 ? 24.313 12.935 -27.558 1.00 83.00 335 LYS A CA 1
ATOM 2724 C C . LYS A 1 335 ? 23.330 13.647 -28.498 1.00 83.00 335 LYS A C 1
ATOM 2726 O O . LYS A 1 335 ? 23.582 14.786 -28.852 1.00 83.00 335 LYS A O 1
ATOM 2731 N N . LYS A 1 336 ? 22.204 13.008 -28.840 1.00 79.38 336 LYS A N 1
ATOM 2732 C CA . LYS A 1 336 ? 21.144 13.594 -29.683 1.00 79.38 336 LYS A CA 1
ATOM 2733 C C . LYS A 1 336 ? 20.351 14.728 -29.026 1.00 79.38 336 LYS A C 1
ATOM 2735 O O . LYS A 1 336 ? 19.626 15.402 -29.735 1.00 79.38 336 LYS A O 1
ATOM 2740 N N . GLN A 1 337 ? 20.394 14.885 -27.702 1.00 78.38 337 GLN A N 1
ATOM 2741 C CA . GLN A 1 337 ? 19.731 16.009 -27.025 1.00 78.38 337 GLN A CA 1
ATOM 2742 C C . GLN A 1 337 ? 20.628 17.250 -26.923 1.00 78.38 337 GLN A C 1
ATOM 2744 O O . GLN A 1 337 ? 20.129 18.335 -26.650 1.00 78.38 337 GLN A O 1
ATOM 2749 N N . LEU A 1 338 ? 21.943 17.074 -27.085 1.00 72.06 338 LEU A N 1
ATOM 2750 C CA . LEU A 1 338 ? 22.947 18.143 -27.028 1.00 72.06 338 LEU A CA 1
ATOM 2751 C C . LEU A 1 338 ? 23.266 18.739 -28.408 1.00 72.06 338 LEU A C 1
ATOM 2753 O O . LEU A 1 338 ? 23.962 19.747 -28.489 1.00 72.06 338 LEU A O 1
ATOM 2757 N N . THR A 1 339 ? 22.795 18.084 -29.467 1.00 59.12 339 THR A N 1
ATOM 2758 C CA . THR A 1 339 ? 22.835 18.518 -30.868 1.00 59.12 339 THR A CA 1
ATOM 2759 C C . THR A 1 339 ? 21.440 18.917 -31.292 1.00 59.12 339 THR A C 1
ATOM 2761 O O . THR A 1 339 ? 21.304 19.950 -31.973 1.00 59.12 339 THR A O 1
#

pLDDT: mean 89.51, std 16.11, range [23.67, 98.5]

Sequence (339 aa):
MKTSGYINTGLEKDVFISFRANTSAGNPLRKLKKLKCPYFGAEMISGKELAGIEKRLDSCANIKEVVTILKKYRKFMLKTEKRIFKRFEEFSKTNPDAQLQDCLKLWYDEAITKLKLDEFNVLDDVDKISLKLSPQNALAVHAKTTRCRQVILENKKEDTFKRRILLDSLDEIQPKRGEKKVFDELKDRAVYLPTSVTSENAFIVKYADRTQQEIAKRLIRTSLATIEHIKPNSEEGENNIANFMLTSAGANNLRSNMPLYKFINMFPNIPKYCQKHINQIIELIHKGQLKGNETYPYKVKNTLARESKGRIILDLSEYKYTREDAMAAEKRHYKKQLT

Radius of gyration: 22.88 Å; chains: 1; bounding box: 58×50×67 Å

Secondary structure (DSSP, 8-state):
--------------------S--GGGHHHHT--SPBPTTT-PBPB-HHHHHHHHHHHHT--SHHHHHHHHHTTTTTS-HHHHHHHHHHHHHHHH-TTS-HHHHHHTTHHHHHHHHHHHHHHHHHHHHHHHTTS-HHHHHHHHHHHHHHHHHHHH--TTS---HHHHHHHHHTS-PPTTTHHHHHHHHHHHTTS--TTT-HHHHHHHHTTS-HHHHHHHHHHTTBEEEEESS-GGGT--SSGGGEEEEEHHHHHHHTT--HHHHHHH-TTHHHHHHHHHHHHHHHHHTTTTTT-TTHHHHHHHHHHHHTTTS-----TT-SS-HHHHHHHHHHHHHHHH-

Foldseek 3Di:
DDDDDDDPPPDPDPPLDDPPDQQVQCVLVLLDAQFAFLQQRATFDHPVRLVVLLVQLVPDQALLSLLVSCVVVLSLFGPLLNVLSVQSVVVCVVVVRHFSLVSLVVCQVVLLVVLLVLQVVLLVVLLVLLVPAPPVLSVQSVVLSVVLNVLSVVVDPVRHRDLVSSLVSLVVRDGDVPCVVSSVVSSLSSLSRDDSNRDNSNVSNVPSPPGRSVNSSVRRQQRHWDWAFLQDVVNVGDSHLLRIDTHGNVLCVSCPNPQPLSSCVVRVCSLVSNQSSVVVVLVCVVVVSSFLCLLSSVSNQVSNCVSNVNSHRHDCVVRPADNVRSVVRNVVVVVVVVD